Protein AF-A0A835NLR3-F1 (afdb_monomer_lite)

Foldseek 3Di:
DWDWDDDDFKIKIWDWDDDPNDIWIKIWMWGDDPPDQAAKIKIKIWTAAPDPFQDDNTKIWIWIWHQDPPPRDIDIWIDIPPPDTCDDDDWFDKDKDKDKDFPDDPFKGKIKIKIKTACIVVVVVDVFGIKIKIWMWMDGPFKTWIWIWIDTDQKIWIWIWIWGHDPLVFWTKIWIKIWIACRDPDPARIKIKIKIWTGNVPPDIDIDIDIDGDDDPPPPPD

pLDDT: mean 77.42, std 13.41, range [37.81, 96.44]

Organism: NCBI:txid245042

Sequence (222 aa):
MTIYQKGNRTHLLRHIALWDGKEIKLTGTYTGLFPKLPGGHGIQVELLHPLSIPFPRHAWVNLYVKHSARSHRDDLTVIWNQKDKVSGNAGQPAHLWLGLEDKSKVDITAWGGCATLSAGQLQRLLSMEHLHACGSVEQRPTLFNEYLDLNWDDKTFKHNFTYERKQLSYPDKFQLEVVLENIFLTPCTKQKILGKMETNYCSCLDYYTSFEVCDLPNVSLT

Radius of gyration: 20.54 Å; chains: 1; bounding box: 56×62×47 Å

Structure (mmCIF, N/CA/C/O backbone):
data_AF-A0A835NLR3-F1
#
_entry.id   AF-A0A835NLR3-F1
#
loop_
_atom_site.group_PDB
_atom_site.id
_atom_site.type_symbol
_atom_site.label_atom_id
_atom_site.label_alt_id
_atom_site.label_comp_id
_atom_site.label_asym_id
_atom_site.label_entity_id
_atom_site.label_seq_id
_atom_site.pdbx_PDB_ins_code
_atom_site.Cartn_x
_atom_site.Cartn_y
_atom_site.Cartn_z
_atom_site.occupancy
_atom_site.B_iso_or_equiv
_atom_site.auth_seq_id
_atom_site.auth_comp_id
_atom_site.auth_asym_id
_atom_site.auth_atom_id
_atom_site.pdbx_PDB_model_num
ATOM 1 N N . MET A 1 1 ? 9.696 -1.715 1.339 1.00 76.56 1 MET A N 1
ATOM 2 C CA . MET A 1 1 ? 10.064 -2.466 0.121 1.00 76.56 1 MET A CA 1
ATOM 3 C C . MET A 1 1 ? 8.810 -3.079 -0.468 1.00 76.56 1 MET A C 1
ATOM 5 O O . MET A 1 1 ? 8.198 -3.921 0.182 1.00 76.56 1 MET A O 1
ATOM 9 N N . THR A 1 2 ? 8.467 -2.686 -1.690 1.00 77.00 2 THR A N 1
ATOM 10 C CA . THR A 1 2 ? 7.329 -3.234 -2.440 1.00 77.00 2 THR A CA 1
ATOM 11 C C . THR A 1 2 ? 7.854 -4.049 -3.608 1.00 77.00 2 THR A C 1
ATOM 13 O O . THR A 1 2 ? 8.780 -3.628 -4.298 1.00 77.00 2 THR A O 1
ATOM 16 N N . ILE A 1 3 ? 7.307 -5.244 -3.800 1.00 80.25 3 ILE A N 1
ATOM 17 C CA . ILE A 1 3 ? 7.715 -6.180 -4.843 1.00 80.25 3 ILE A CA 1
ATOM 18 C C . ILE A 1 3 ? 6.464 -6.630 -5.577 1.00 80.25 3 ILE A C 1
ATOM 20 O O . ILE A 1 3 ? 5.566 -7.217 -4.975 1.00 80.25 3 ILE A O 1
ATOM 24 N N . TYR A 1 4 ? 6.450 -6.401 -6.884 1.00 81.06 4 TYR A N 1
ATOM 25 C CA . TYR A 1 4 ? 5.473 -6.980 -7.788 1.00 81.06 4 TYR A CA 1
ATOM 26 C C . TYR A 1 4 ? 6.141 -8.043 -8.657 1.00 81.06 4 TYR A C 1
ATOM 28 O O . TYR A 1 4 ? 7.210 -7.816 -9.225 1.00 81.06 4 TYR A O 1
ATOM 36 N N . GLN A 1 5 ? 5.513 -9.210 -8.765 1.00 81.69 5 GLN A N 1
ATOM 37 C CA . GLN A 1 5 ? 5.955 -10.286 -9.646 1.00 81.69 5 GLN A CA 1
ATOM 38 C C . GLN A 1 5 ? 4.766 -10.833 -10.428 1.00 81.69 5 GLN A C 1
ATOM 40 O O . GLN A 1 5 ? 3.714 -11.139 -9.866 1.00 81.69 5 GLN A O 1
ATOM 45 N N . LYS A 1 6 ? 4.956 -10.995 -11.737 1.00 80.44 6 LYS A N 1
ATOM 46 C CA . LYS A 1 6 ? 3.993 -11.623 -12.641 1.00 80.44 6 LYS A CA 1
ATOM 47 C C . LYS A 1 6 ? 4.614 -12.884 -13.225 1.00 80.44 6 LYS A C 1
ATOM 49 O O . LYS A 1 6 ? 5.691 -12.825 -13.813 1.00 80.44 6 LYS A O 1
ATOM 54 N N . GLY A 1 7 ? 3.926 -14.012 -13.094 1.00 78.81 7 GLY A N 1
ATOM 55 C CA . GLY A 1 7 ? 4.351 -15.287 -13.669 1.00 78.81 7 GLY A CA 1
ATOM 56 C C . GLY A 1 7 ? 3.154 -16.084 -14.167 1.00 78.81 7 GLY A C 1
ATOM 57 O O . GLY A 1 7 ? 2.234 -16.345 -13.402 1.00 78.81 7 GLY A O 1
ATOM 58 N N . ASN A 1 8 ? 3.158 -16.484 -15.440 1.00 79.31 8 ASN A N 1
ATOM 59 C CA . ASN A 1 8 ? 2.069 -17.213 -16.106 1.00 79.31 8 ASN A CA 1
ATOM 60 C C . ASN A 1 8 ? 0.665 -16.601 -15.857 1.00 79.31 8 ASN A C 1
ATOM 62 O O . ASN A 1 8 ? 0.268 -15.685 -16.572 1.00 79.31 8 ASN A O 1
ATOM 66 N N . ARG A 1 9 ? -0.067 -17.082 -14.837 1.00 79.56 9 ARG A N 1
ATOM 67 C CA . ARG A 1 9 ? -1.418 -16.634 -14.424 1.00 79.56 9 ARG A CA 1
ATOM 68 C C . ARG A 1 9 ? -1.489 -16.137 -12.974 1.00 79.56 9 ARG A C 1
ATOM 70 O O . ARG A 1 9 ? -2.579 -16.002 -12.419 1.00 79.56 9 ARG A O 1
ATOM 77 N N . THR A 1 10 ? -0.337 -15.929 -12.352 1.00 81.44 10 THR A N 1
ATOM 78 C CA . THR A 1 10 ? -0.205 -15.541 -10.953 1.00 81.44 10 THR A CA 1
ATOM 79 C C . THR A 1 10 ? 0.442 -14.169 -10.858 1.00 81.44 10 THR A C 1
ATOM 81 O O . THR A 1 10 ? 1.443 -13.878 -11.518 1.00 81.44 10 THR A O 1
ATOM 84 N N . HIS A 1 11 ? -0.152 -13.334 -10.018 1.00 82.62 11 HIS A N 1
ATOM 85 C CA . HIS A 1 11 ? 0.304 -11.996 -9.692 1.00 82.62 11 HIS A CA 1
ATOM 86 C C . HIS A 1 11 ? 0.571 -11.956 -8.190 1.00 82.62 11 HIS A C 1
ATOM 88 O O . HIS A 1 11 ? -0.320 -12.248 -7.394 1.00 82.62 11 HIS A O 1
ATOM 94 N N . LEU A 1 12 ? 1.801 -11.628 -7.815 1.00 82.94 12 LEU A N 1
ATOM 95 C CA . LEU A 1 12 ? 2.232 -11.491 -6.432 1.00 82.94 12 LEU A CA 1
ATOM 96 C C . LEU A 1 12 ? 2.546 -10.023 -6.162 1.00 82.94 12 LEU A C 1
ATOM 98 O O . LEU A 1 12 ? 3.353 -9.422 -6.870 1.00 82.94 12 LEU A O 1
ATOM 102 N N . LEU A 1 13 ? 1.951 -9.483 -5.106 1.00 82.06 13 LEU A N 1
ATOM 103 C CA . LEU A 1 13 ? 2.297 -8.201 -4.516 1.00 82.06 13 LEU A CA 1
ATOM 104 C C . LEU A 1 13 ? 2.769 -8.444 -3.083 1.00 82.06 13 LEU A C 1
ATOM 106 O O . LEU A 1 13 ? 2.036 -8.989 -2.261 1.00 82.06 13 LEU A O 1
ATOM 110 N N . ARG A 1 14 ? 3.993 -8.035 -2.765 1.00 83.25 14 ARG A N 1
ATOM 111 C CA . ARG A 1 14 ? 4.543 -8.110 -1.411 1.00 83.25 14 ARG A CA 1
ATOM 112 C C . ARG A 1 14 ? 5.001 -6.732 -0.977 1.00 83.25 14 ARG A C 1
ATOM 114 O O . ARG A 1 14 ? 5.888 -6.163 -1.601 1.00 83.25 14 ARG A O 1
ATOM 121 N N . HIS A 1 15 ? 4.435 -6.238 0.109 1.00 80.06 15 HIS A N 1
ATOM 122 C CA . HIS A 1 15 ? 4.803 -4.978 0.731 1.00 80.06 15 HIS A CA 1
ATOM 123 C C . HIS A 1 15 ? 5.396 -5.256 2.116 1.00 80.06 15 HIS A C 1
ATOM 125 O O . HIS A 1 15 ? 4.801 -5.965 2.926 1.00 80.06 15 HIS A O 1
ATOM 131 N N . ILE A 1 16 ? 6.591 -4.733 2.380 1.00 82.62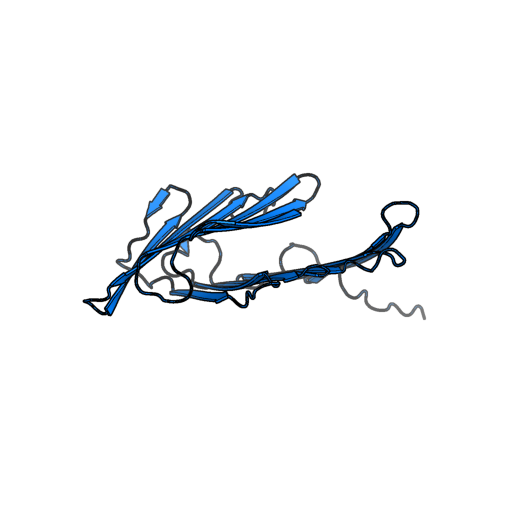 16 ILE A N 1
ATOM 132 C CA . ILE A 1 16 ? 7.271 -4.825 3.676 1.00 82.62 16 ILE A CA 1
ATOM 133 C C . ILE A 1 16 ? 7.603 -3.411 4.141 1.00 82.62 16 ILE A C 1
ATOM 135 O O . ILE A 1 16 ? 8.319 -2.687 3.444 1.00 82.62 16 ILE A O 1
ATOM 139 N N . ALA A 1 17 ? 7.134 -3.046 5.326 1.00 79.81 17 ALA A N 1
ATOM 140 C CA . ALA A 1 17 ? 7.457 -1.802 6.010 1.00 79.81 17 ALA A CA 1
ATOM 141 C C . ALA A 1 17 ? 8.111 -2.103 7.364 1.00 79.81 17 ALA A C 1
ATOM 143 O O . ALA A 1 17 ? 7.944 -3.188 7.914 1.00 79.81 17 ALA A O 1
ATOM 144 N N . LEU A 1 18 ? 8.859 -1.144 7.905 1.00 77.62 18 LEU A N 1
ATOM 145 C CA . LEU A 1 18 ? 9.407 -1.225 9.257 1.00 77.62 18 LEU A CA 1
ATOM 146 C C . LEU A 1 18 ? 8.644 -0.259 10.159 1.00 77.62 18 LEU A C 1
ATOM 148 O O . LEU A 1 18 ? 8.477 0.910 9.818 1.00 77.62 18 LEU A O 1
ATOM 152 N N . TRP A 1 19 ? 8.212 -0.750 11.315 1.00 68.38 19 TRP A N 1
ATOM 153 C CA . TRP A 1 19 ? 7.613 0.036 12.383 1.00 68.38 19 TRP A CA 1
ATOM 154 C C . TRP A 1 19 ? 8.354 -0.248 13.683 1.00 68.38 19 TRP A C 1
ATOM 156 O O . TRP A 1 19 ? 8.356 -1.387 14.150 1.00 68.38 19 TRP A O 1
ATOM 166 N N . ASP A 1 20 ? 8.987 0.776 14.260 1.00 71.62 20 ASP A N 1
ATOM 167 C CA . ASP A 1 20 ? 9.770 0.652 15.500 1.00 71.62 20 ASP A CA 1
ATOM 168 C C . ASP A 1 20 ? 10.819 -0.482 15.430 1.00 71.62 20 ASP A C 1
ATOM 170 O O . ASP A 1 20 ? 10.907 -1.363 16.283 1.00 71.62 20 ASP A O 1
ATOM 174 N N . GLY A 1 21 ? 11.544 -0.543 14.307 1.00 77.88 21 GLY A N 1
ATOM 175 C CA . GLY A 1 21 ? 12.537 -1.590 14.034 1.00 77.88 21 GLY A CA 1
ATOM 176 C C . GLY A 1 21 ? 11.966 -2.993 13.780 1.00 77.88 21 GLY A C 1
ATOM 177 O O . GLY A 1 21 ? 12.739 -3.925 13.569 1.00 77.88 21 GLY A O 1
ATOM 178 N N . LYS A 1 22 ? 10.639 -3.169 13.770 1.00 79.50 22 LYS A N 1
ATOM 179 C CA . LYS A 1 22 ? 9.966 -4.452 13.517 1.00 79.50 22 LYS A CA 1
ATOM 180 C C . LYS A 1 22 ? 9.291 -4.461 12.152 1.00 79.50 22 LYS A C 1
ATOM 182 O O . LYS A 1 22 ? 8.704 -3.470 11.729 1.00 79.50 22 LYS A O 1
ATOM 187 N N . GLU A 1 23 ? 9.330 -5.599 11.473 1.00 84.25 23 GLU A N 1
ATOM 188 C CA . GLU A 1 23 ? 8.712 -5.742 10.156 1.00 84.25 23 GLU A CA 1
ATOM 189 C C . GLU A 1 23 ? 7.184 -5.837 10.236 1.00 84.25 23 GLU A C 1
ATOM 191 O O . GLU A 1 23 ? 6.617 -6.611 11.009 1.00 84.25 23 GLU A O 1
ATOM 196 N N . ILE A 1 24 ? 6.528 -5.064 9.376 1.00 79.62 24 ILE A N 1
ATOM 197 C CA . ILE A 1 24 ? 5.145 -5.237 8.953 1.00 79.62 24 ILE A CA 1
ATOM 198 C C . ILE A 1 24 ? 5.196 -5.773 7.529 1.00 79.62 24 ILE A C 1
ATOM 200 O O . ILE A 1 24 ? 5.780 -5.145 6.646 1.00 79.62 24 ILE A O 1
ATOM 204 N N . LYS A 1 25 ? 4.582 -6.928 7.288 1.00 82.62 25 LYS A N 1
ATOM 205 C CA . LYS A 1 25 ? 4.586 -7.588 5.981 1.00 82.62 25 LYS A CA 1
ATOM 206 C C . LYS A 1 25 ? 3.160 -7.864 5.534 1.00 82.62 25 LYS A C 1
ATOM 208 O O . LYS A 1 25 ? 2.419 -8.568 6.212 1.00 82.62 25 LYS A O 1
ATOM 213 N N . LEU A 1 26 ? 2.820 -7.357 4.356 1.00 82.12 26 LEU A N 1
ATOM 214 C CA . LEU A 1 26 ? 1.591 -7.646 3.631 1.00 82.12 26 LEU A CA 1
ATOM 215 C C . LEU A 1 26 ? 1.950 -8.405 2.351 1.00 82.12 26 LEU A C 1
ATOM 217 O O . LEU A 1 26 ? 2.774 -7.949 1.559 1.00 82.12 26 LEU A O 1
ATOM 221 N N . THR A 1 27 ? 1.357 -9.575 2.140 1.00 83.31 27 THR A N 1
ATOM 222 C CA . THR A 1 27 ? 1.556 -10.373 0.922 1.00 83.31 27 THR A CA 1
ATOM 223 C C . THR A 1 27 ? 0.207 -10.711 0.312 1.00 83.31 27 THR A C 1
ATOM 225 O O . THR A 1 27 ? -0.619 -11.337 0.962 1.00 83.31 27 THR A O 1
ATOM 228 N N . GLY A 1 28 ? -0.012 -10.293 -0.930 1.00 82.12 28 GLY A N 1
ATOM 229 C CA . GLY A 1 28 ? -1.190 -10.599 -1.728 1.00 82.12 28 GLY A CA 1
ATOM 230 C C . GLY A 1 28 ? -0.809 -11.429 -2.949 1.00 82.12 28 GLY A C 1
ATOM 231 O O . GLY A 1 28 ? 0.039 -11.017 -3.737 1.00 82.12 28 GLY A O 1
ATOM 232 N N . THR A 1 29 ? -1.453 -12.576 -3.134 1.00 83.19 29 THR A N 1
ATOM 233 C CA . THR A 1 29 ? -1.279 -13.433 -4.310 1.00 83.19 29 THR A CA 1
ATOM 234 C C . THR A 1 29 ? -2.621 -13.614 -5.000 1.00 83.19 29 THR A C 1
ATOM 236 O O . THR A 1 29 ? -3.571 -14.100 -4.392 1.00 83.19 29 THR A O 1
ATOM 239 N N . TYR A 1 30 ? -2.698 -13.266 -6.279 1.00 80.75 30 TYR A N 1
ATOM 240 C CA . TYR A 1 30 ? -3.838 -13.553 -7.144 1.00 80.75 30 TYR A CA 1
ATOM 241 C C . TYR A 1 30 ? -3.453 -14.610 -8.177 1.00 80.75 30 TYR A C 1
ATOM 243 O O . TYR A 1 30 ? -2.401 -14.511 -8.801 1.00 80.75 30 TYR A O 1
ATOM 251 N N . THR A 1 31 ? -4.310 -15.608 -8.385 1.00 83.94 31 THR A N 1
ATOM 252 C CA . THR A 1 31 ? -4.153 -16.628 -9.430 1.00 83.94 31 THR A CA 1
ATOM 253 C C . THR A 1 31 ? -5.451 -16.776 -10.215 1.00 83.94 31 THR A C 1
ATOM 255 O O . THR A 1 31 ? -6.491 -17.095 -9.639 1.00 83.94 31 THR A O 1
ATOM 258 N N . GLY A 1 32 ? -5.398 -16.577 -11.534 1.00 75.75 32 GLY A N 1
ATOM 259 C CA . GLY A 1 32 ? -6.569 -16.707 -12.403 1.00 75.75 32 GLY A CA 1
ATOM 260 C C . GLY A 1 32 ? -6.391 -16.063 -13.778 1.00 75.75 32 GLY A C 1
ATOM 261 O O . GLY A 1 32 ? -5.372 -15.442 -14.073 1.00 75.75 32 GLY A O 1
ATOM 262 N N . LEU A 1 33 ? -7.400 -16.213 -14.638 1.00 69.75 33 LEU A N 1
ATOM 263 C CA . LEU A 1 33 ? -7.454 -15.538 -15.936 1.00 69.75 33 LEU A CA 1
ATOM 264 C C . LEU A 1 33 ? -8.053 -14.140 -15.743 1.00 69.75 33 LEU A C 1
ATOM 266 O O . LEU A 1 33 ? -9.237 -13.983 -15.486 1.00 69.75 33 LEU A O 1
ATOM 270 N N . PHE A 1 34 ? -7.216 -13.115 -15.817 1.00 59.72 34 PHE A N 1
ATOM 271 C CA . PHE A 1 34 ? -7.617 -11.710 -15.726 1.00 59.72 34 PHE A CA 1
ATOM 272 C C . PHE A 1 34 ? -8.095 -11.192 -17.104 1.00 59.72 34 PHE A C 1
ATOM 274 O O . PHE A 1 34 ? -7.464 -11.576 -18.092 1.00 59.72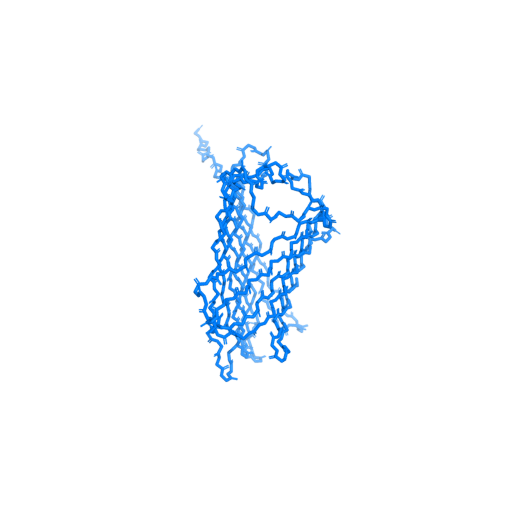 34 PHE A O 1
ATOM 281 N N . PRO A 1 35 ? -9.131 -10.333 -17.276 1.00 57.09 35 PRO A N 1
ATOM 282 C CA . PRO A 1 35 ? -10.217 -9.893 -16.384 1.00 57.09 35 PRO A CA 1
ATOM 283 C C . PRO A 1 35 ? -11.553 -10.632 -16.639 1.00 57.09 35 PRO A C 1
ATOM 285 O O . PRO A 1 35 ? -12.620 -10.171 -16.237 1.00 57.09 35 PRO A O 1
ATOM 288 N N . LYS A 1 36 ? -11.542 -11.751 -17.371 1.00 52.22 36 LYS A N 1
ATOM 289 C CA . LYS A 1 36 ? -12.766 -12.512 -17.640 1.00 52.22 36 LYS A CA 1
ATOM 290 C C . LYS A 1 36 ? -13.019 -13.455 -16.462 1.00 52.22 36 LYS A C 1
ATOM 292 O O . LYS A 1 36 ? -12.176 -14.290 -16.157 1.00 52.22 36 LYS A O 1
ATOM 297 N N . LEU A 1 37 ? -14.210 -13.365 -15.871 1.00 55.09 37 LEU A N 1
ATOM 298 C CA . LEU A 1 37 ? -14.650 -14.203 -14.752 1.00 55.09 37 LEU A CA 1
ATOM 299 C C . LEU A 1 37 ? -14.966 -15.690 -15.059 1.00 55.09 37 LEU A C 1
ATOM 301 O O . LEU A 1 37 ? -15.286 -16.383 -14.099 1.00 55.09 37 LEU A O 1
ATOM 305 N N . PRO A 1 38 ? -14.933 -16.270 -16.289 1.00 58.66 38 PRO A N 1
ATOM 306 C CA . PRO A 1 38 ? -15.172 -17.700 -16.410 1.00 58.66 38 PRO A CA 1
ATOM 307 C C . PRO A 1 38 ? -13.947 -18.477 -15.920 1.00 58.66 38 PRO A C 1
ATOM 309 O O . PRO A 1 38 ? -12.870 -18.424 -16.515 1.00 58.66 38 PRO A O 1
ATOM 312 N N . GLY A 1 39 ? -14.138 -19.246 -14.851 1.00 66.69 39 GLY A N 1
ATOM 313 C CA . GLY A 1 39 ? -13.096 -20.073 -14.255 1.00 66.69 39 GLY A CA 1
ATOM 314 C C . GLY A 1 39 ? -13.051 -19.956 -12.737 1.00 66.69 39 GLY A C 1
ATOM 315 O O . GLY A 1 39 ? -13.944 -19.399 -12.104 1.00 66.69 39 GLY A O 1
ATOM 316 N N . GLY A 1 40 ? -12.017 -20.557 -12.153 1.00 73.81 40 GLY A N 1
ATOM 317 C CA . GLY A 1 40 ? -11.696 -20.411 -10.738 1.00 73.81 40 GLY A CA 1
ATOM 318 C C . GLY A 1 40 ? -10.630 -19.339 -10.538 1.00 73.81 40 GLY A C 1
ATOM 319 O O . GLY A 1 40 ? -9.621 -19.337 -11.246 1.00 73.81 40 GLY A O 1
ATOM 320 N N . HIS A 1 41 ? -10.846 -18.475 -9.557 1.00 78.12 41 HIS A N 1
ATOM 321 C CA . HIS A 1 41 ? -9.967 -17.382 -9.166 1.00 78.12 41 HIS A CA 1
ATOM 322 C C . HIS A 1 41 ? -9.596 -17.559 -7.696 1.00 78.12 41 HIS A C 1
ATOM 324 O O . HIS A 1 41 ? -10.471 -17.757 -6.855 1.00 78.12 41 HIS A O 1
ATOM 330 N N . GLY A 1 42 ? -8.302 -17.506 -7.390 1.00 79.50 42 GLY A N 1
ATOM 331 C CA . GLY A 1 42 ? -7.788 -17.575 -6.025 1.00 79.50 42 GLY A CA 1
ATOM 332 C C . GLY A 1 42 ? -7.132 -16.261 -5.630 1.00 79.50 42 GLY A C 1
ATOM 333 O O . GLY A 1 42 ? -6.257 -15.782 -6.350 1.00 79.50 42 GLY A O 1
ATOM 334 N N . ILE A 1 43 ? -7.529 -15.700 -4.492 1.00 79.44 43 ILE A N 1
ATOM 335 C CA . ILE A 1 43 ? -6.851 -14.585 -3.831 1.00 79.44 43 ILE A CA 1
ATOM 336 C C . ILE A 1 43 ? -6.388 -15.066 -2.466 1.00 79.44 43 ILE A C 1
ATOM 338 O O . ILE A 1 43 ? -7.136 -15.693 -1.722 1.00 79.44 43 ILE A O 1
ATOM 342 N N . GLN A 1 44 ? -5.152 -14.751 -2.133 1.00 84.19 44 GLN A N 1
ATOM 343 C CA . GLN A 1 44 ? -4.541 -15.080 -0.863 1.00 84.19 44 GLN A CA 1
ATOM 344 C C . GLN A 1 44 ? -3.909 -13.823 -0.293 1.00 84.19 44 GLN A C 1
ATOM 346 O O . GLN A 1 44 ? -3.142 -13.162 -0.988 1.00 84.19 44 GLN A O 1
ATOM 351 N N . VAL A 1 45 ? -4.247 -13.489 0.947 1.00 82.62 45 VAL A N 1
ATOM 352 C CA . VAL A 1 45 ? -3.738 -12.308 1.642 1.00 82.62 45 VAL A CA 1
ATOM 353 C C . VAL A 1 45 ? -3.170 -12.733 2.985 1.00 82.62 45 VAL A C 1
ATOM 355 O O . VAL A 1 45 ? -3.852 -13.372 3.782 1.00 82.62 45 VAL A O 1
ATOM 358 N N . GLU A 1 46 ? -1.927 -12.349 3.235 1.00 84.38 46 GLU A N 1
ATOM 359 C CA . GLU A 1 46 ? -1.228 -12.531 4.499 1.00 84.38 46 GLU A CA 1
ATOM 360 C C . GLU A 1 46 ? -0.837 -11.172 5.069 1.00 84.38 46 GLU A C 1
ATOM 362 O O . GLU A 1 46 ? -0.160 -10.398 4.389 1.00 84.38 46 GLU A O 1
ATOM 367 N N . LEU A 1 47 ? -1.212 -10.909 6.319 1.00 81.56 47 LEU A N 1
ATOM 368 C CA . LEU A 1 47 ? -0.721 -9.783 7.101 1.00 81.56 47 LEU A CA 1
ATOM 369 C C . LEU A 1 47 ? 0.034 -10.295 8.326 1.00 81.56 47 LEU A C 1
ATOM 371 O O . LEU A 1 47 ? -0.480 -11.083 9.118 1.00 81.56 47 LEU A O 1
ATOM 375 N N . LEU A 1 48 ? 1.245 -9.788 8.500 1.00 82.12 48 LEU A N 1
ATOM 376 C CA . LEU A 1 48 ? 2.071 -9.968 9.683 1.00 82.12 48 LEU A CA 1
ATOM 377 C C . LEU A 1 48 ? 2.392 -8.581 10.237 1.00 82.12 48 LEU A C 1
ATOM 379 O O . LEU A 1 48 ? 2.991 -7.768 9.531 1.00 82.12 48 LEU A O 1
ATOM 383 N N . HIS A 1 49 ? 1.994 -8.298 11.478 1.00 76.56 49 HIS A N 1
ATOM 384 C CA . HIS A 1 49 ? 2.304 -7.031 12.136 1.00 76.56 49 HIS A CA 1
ATOM 385 C C . HIS A 1 49 ? 2.628 -7.198 13.632 1.00 76.56 49 HIS A C 1
ATOM 387 O O . HIS A 1 49 ? 2.063 -8.052 14.319 1.00 76.56 49 HIS A O 1
ATOM 393 N N . PRO A 1 50 ? 3.494 -6.331 14.185 1.00 76.94 50 PRO A N 1
ATOM 394 C CA . PRO A 1 50 ? 3.836 -6.313 15.602 1.00 76.94 50 PRO A CA 1
ATOM 395 C C . PRO A 1 50 ? 2.925 -5.387 16.426 1.00 76.94 50 PRO A C 1
ATOM 397 O O . PRO A 1 50 ? 3.061 -5.333 17.646 1.00 76.94 50 PRO A O 1
ATOM 400 N N . LEU A 1 51 ? 2.037 -4.630 15.770 1.00 72.69 51 LEU A N 1
ATOM 401 C CA . LEU A 1 51 ? 1.206 -3.596 16.393 1.00 72.69 51 LEU A CA 1
ATOM 402 C C . LEU A 1 51 ? 0.182 -4.180 17.379 1.00 72.69 51 LEU A C 1
ATOM 404 O O . LEU A 1 51 ? -0.445 -5.201 17.100 1.00 72.69 51 LEU A O 1
ATOM 408 N N . SER A 1 52 ? -0.037 -3.486 18.496 1.00 70.62 52 SER A N 1
ATOM 409 C CA . SER A 1 52 ? -1.090 -3.783 19.480 1.00 70.62 52 SER A CA 1
ATOM 410 C C . SER A 1 52 ? -2.429 -3.145 19.083 1.00 70.62 52 SER A C 1
ATOM 412 O O . SER A 1 52 ? -3.038 -2.423 19.866 1.00 70.62 52 SER A O 1
ATOM 414 N N . ILE A 1 53 ? -2.854 -3.367 17.840 1.00 67.88 53 ILE A N 1
ATOM 415 C CA . ILE A 1 53 ? -4.166 -2.948 17.325 1.00 67.88 53 ILE A CA 1
ATOM 416 C C . ILE A 1 53 ? -5.187 -4.078 17.533 1.00 67.88 53 ILE A C 1
ATOM 418 O O . ILE A 1 53 ? -4.772 -5.225 17.716 1.00 67.88 53 ILE A O 1
ATOM 422 N N . PRO A 1 54 ? -6.507 -3.803 17.507 1.00 65.44 54 PRO A N 1
ATOM 423 C CA . PRO A 1 54 ? -7.559 -4.819 17.634 1.00 65.44 54 PRO A CA 1
ATOM 424 C C . PRO A 1 54 ? -7.679 -5.709 16.376 1.00 65.44 54 PRO A C 1
ATOM 426 O O . PRO A 1 54 ? -8.765 -5.938 15.853 1.00 65.44 54 PRO A O 1
ATOM 429 N N . PHE A 1 55 ? -6.548 -6.216 15.885 1.00 63.28 55 PHE A N 1
ATOM 430 C CA . PHE A 1 55 ? -6.415 -7.110 14.743 1.00 63.28 55 PHE A CA 1
ATOM 431 C C . PHE A 1 55 ? -5.323 -8.166 15.026 1.00 63.28 55 PHE A C 1
ATOM 433 O O . PHE A 1 55 ? -4.337 -7.853 15.705 1.00 63.28 55 PHE A O 1
ATOM 440 N N . PRO A 1 56 ? -5.469 -9.428 14.569 1.00 70.69 56 PRO A N 1
ATOM 441 C CA . PRO A 1 56 ? -4.490 -10.480 14.842 1.00 70.69 56 PRO A CA 1
ATOM 442 C C . PRO A 1 56 ? -3.105 -10.177 14.257 1.00 70.69 56 PRO A C 1
ATOM 444 O O . PRO A 1 56 ? -2.979 -9.890 13.071 1.00 70.69 56 PRO A O 1
ATOM 447 N N . ARG A 1 57 ? -2.052 -10.372 15.067 1.00 77.19 57 ARG A N 1
ATOM 448 C CA . ARG A 1 57 ? -0.644 -10.169 14.657 1.00 77.19 57 ARG A CA 1
ATOM 449 C C . ARG A 1 57 ? -0.242 -10.959 13.412 1.00 77.19 57 ARG A C 1
ATOM 451 O O . ARG A 1 57 ? 0.608 -10.511 12.652 1.00 77.19 57 ARG A O 1
ATOM 458 N N . HIS A 1 58 ? -0.820 -12.143 13.234 1.00 83.56 58 HIS A N 1
ATOM 459 C CA . HIS A 1 58 ? -0.741 -12.918 12.003 1.00 83.56 58 HIS A CA 1
ATOM 460 C C . HIS A 1 58 ? -2.164 -13.178 11.537 1.00 83.56 58 HIS A C 1
ATOM 462 O O . HIS A 1 58 ? -2.942 -13.842 12.228 1.00 83.56 58 HIS A O 1
ATOM 468 N N . ALA A 1 59 ? -2.500 -12.615 10.386 1.00 76.94 59 ALA A N 1
ATOM 469 C CA . ALA A 1 59 ? -3.769 -12.821 9.726 1.00 76.94 59 ALA A CA 1
ATOM 470 C C . ALA A 1 59 ? -3.544 -13.373 8.324 1.00 76.94 59 ALA A C 1
ATOM 472 O O . ALA A 1 59 ? -2.621 -12.982 7.609 1.00 76.94 59 ALA A O 1
ATOM 473 N N . TRP A 1 60 ? -4.417 -14.285 7.935 1.00 80.00 60 TRP A N 1
ATOM 474 C CA . TRP A 1 60 ? -4.344 -15.022 6.697 1.00 80.00 60 TRP A CA 1
ATOM 475 C C . TRP A 1 60 ? -5.744 -15.272 6.155 1.00 80.00 60 TRP A C 1
ATOM 477 O O . TRP A 1 60 ? -6.602 -15.826 6.851 1.00 80.00 60 TRP A O 1
ATOM 487 N N . VAL A 1 61 ? -5.943 -14.928 4.884 1.00 76.50 61 VAL A N 1
ATOM 488 C CA . VAL A 1 61 ? -7.202 -15.111 4.162 1.00 76.50 61 VAL A CA 1
ATOM 489 C C . VAL A 1 61 ? -6.932 -15.802 2.841 1.00 76.50 61 VAL A C 1
ATOM 491 O O . VAL A 1 61 ? -6.140 -15.316 2.040 1.00 76.50 61 VAL A O 1
ATOM 494 N N . ASN A 1 62 ? -7.647 -16.892 2.576 1.00 76.69 62 ASN A N 1
ATOM 495 C CA . ASN A 1 62 ? -7.798 -17.428 1.228 1.00 76.69 62 ASN A CA 1
ATOM 496 C C . ASN A 1 62 ? -9.236 -17.209 0.762 1.00 76.69 62 ASN A C 1
ATOM 498 O O . ASN A 1 62 ? -10.182 -17.651 1.414 1.00 76.69 62 ASN A O 1
ATOM 502 N N . LEU A 1 63 ? -9.384 -16.572 -0.389 1.00 76.06 63 LEU A N 1
ATOM 503 C CA . LEU A 1 63 ? -10.636 -16.385 -1.102 1.00 76.06 63 LEU A CA 1
ATOM 504 C C . LEU A 1 63 ? -10.558 -17.185 -2.399 1.00 76.06 63 LEU A C 1
ATOM 506 O O . LEU A 1 63 ? -9.611 -17.037 -3.172 1.00 76.06 63 LEU A O 1
ATOM 510 N N . TYR A 1 64 ? -11.549 -18.028 -2.651 1.00 74.31 64 TYR A N 1
ATOM 511 C CA . TYR A 1 64 ? -11.683 -18.742 -3.913 1.00 74.31 64 TYR A CA 1
ATOM 512 C C . TYR A 1 64 ? -13.056 -18.466 -4.505 1.00 74.31 64 TYR A C 1
ATOM 514 O O . TYR A 1 64 ? -14.065 -18.747 -3.865 1.00 74.31 64 TYR A O 1
ATOM 522 N N . VAL A 1 65 ? -13.085 -17.911 -5.713 1.00 73.69 65 VAL A N 1
ATOM 523 C CA . VAL A 1 65 ? -14.310 -17.610 -6.459 1.00 73.69 65 VAL A CA 1
ATOM 524 C C . VAL A 1 65 ? -14.335 -18.482 -7.698 1.00 73.69 65 VAL A C 1
ATOM 526 O O . VAL A 1 65 ? -13.390 -18.464 -8.485 1.00 73.69 65 VAL A O 1
ATOM 529 N N . LYS A 1 66 ? -15.413 -19.234 -7.901 1.00 70.56 66 LYS A N 1
ATOM 530 C CA . LYS A 1 66 ? -15.613 -20.034 -9.108 1.00 70.56 66 LYS A CA 1
ATOM 531 C C . LYS A 1 66 ? -16.925 -19.657 -9.774 1.00 70.56 66 LYS A C 1
ATOM 533 O O . LYS A 1 66 ? -17.991 -19.903 -9.219 1.00 70.56 66 LYS A O 1
ATOM 538 N N . HIS A 1 67 ? -16.832 -19.131 -10.990 1.00 66.25 67 HIS A N 1
ATOM 539 C CA . HIS A 1 67 ? -17.999 -18.837 -11.812 1.00 66.25 67 HIS A CA 1
ATOM 540 C C . HIS A 1 67 ? -18.419 -20.076 -12.609 1.00 66.25 67 HIS A C 1
ATOM 542 O O . HIS A 1 67 ? -17.636 -20.622 -13.399 1.00 66.25 67 HIS A O 1
ATOM 548 N N . SER A 1 68 ? -19.661 -20.531 -12.432 1.00 61.03 68 SER A N 1
ATOM 549 C CA . SER A 1 68 ? -20.223 -21.616 -13.238 1.00 61.03 68 SER A CA 1
ATOM 550 C C . SER A 1 68 ? -20.803 -21.088 -14.549 1.00 61.03 68 SER A C 1
ATOM 552 O O . SER A 1 68 ? -21.889 -20.509 -14.577 1.00 61.03 68 SER A O 1
ATOM 554 N N . ALA A 1 69 ? -20.143 -21.407 -15.665 1.00 60.19 69 ALA A N 1
ATOM 555 C CA . ALA A 1 69 ? -20.619 -21.076 -17.012 1.00 60.19 69 ALA A CA 1
ATOM 556 C C . ALA A 1 69 ? -21.949 -21.762 -17.404 1.00 60.19 69 ALA A C 1
ATOM 558 O O . ALA A 1 69 ? -22.508 -21.442 -18.448 1.00 60.19 69 ALA A O 1
ATOM 559 N N . ARG A 1 70 ? -22.440 -22.731 -16.612 1.00 63.66 70 ARG A N 1
ATOM 560 C CA . ARG A 1 70 ? -23.649 -23.524 -16.917 1.00 63.66 70 ARG A CA 1
ATOM 561 C C . ARG A 1 70 ? -24.856 -23.193 -16.044 1.00 63.66 70 ARG A C 1
ATOM 563 O O . ARG A 1 70 ? -25.975 -23.457 -16.460 1.00 63.66 70 ARG A O 1
ATOM 570 N N . SER A 1 71 ? -24.641 -22.684 -14.833 1.00 62.25 71 SER A N 1
ATOM 571 C CA . SER A 1 71 ? -25.710 -22.491 -13.842 1.00 62.25 71 SER A CA 1
ATOM 572 C C . SER A 1 71 ? -25.846 -21.049 -13.359 1.00 62.25 71 SER A C 1
ATOM 574 O O . SER A 1 71 ? -26.635 -20.816 -12.450 1.00 62.25 71 SER A O 1
ATOM 576 N N . HIS A 1 72 ? -25.063 -20.111 -13.915 1.00 57.22 72 HIS A N 1
ATOM 577 C CA . HIS A 1 72 ? -25.011 -18.700 -13.498 1.00 57.22 72 HIS A CA 1
ATOM 578 C C . HIS A 1 72 ? -24.873 -18.520 -11.975 1.00 57.22 72 HIS A C 1
ATOM 580 O O . HIS A 1 72 ? -25.403 -17.576 -11.397 1.00 57.22 72 HIS A O 1
ATOM 586 N N . ARG A 1 73 ? -24.203 -19.471 -11.315 1.00 58.84 73 ARG A N 1
ATOM 587 C CA . ARG A 1 73 ? -24.031 -19.504 -9.863 1.00 58.84 73 ARG A CA 1
ATOM 588 C C . ARG A 1 73 ? -22.548 -19.393 -9.553 1.00 58.84 73 ARG A C 1
ATOM 590 O O . ARG A 1 73 ? -21.751 -20.118 -10.155 1.00 58.84 73 ARG A O 1
ATOM 597 N N . ASP A 1 74 ? -22.226 -18.502 -8.627 1.00 61.94 74 ASP A N 1
ATOM 598 C CA . ASP A 1 74 ? -20.864 -18.243 -8.184 1.00 61.94 74 ASP A CA 1
ATOM 599 C C . ASP A 1 74 ? -20.637 -18.907 -6.831 1.00 61.94 74 ASP A C 1
ATOM 601 O O . ASP A 1 74 ? -21.365 -18.646 -5.872 1.00 61.94 74 ASP A O 1
ATOM 605 N N . ASP A 1 75 ? -19.626 -19.772 -6.760 1.00 64.31 75 ASP A N 1
ATOM 606 C CA . ASP A 1 75 ? -19.192 -20.380 -5.506 1.00 64.31 75 ASP A CA 1
ATOM 607 C C . ASP A 1 75 ? -18.051 -19.537 -4.921 1.00 64.31 75 ASP A C 1
ATOM 609 O O . ASP A 1 75 ? -16.951 -19.501 -5.480 1.00 64.31 75 ASP A O 1
ATOM 613 N N . LEU A 1 76 ? -18.306 -18.870 -3.790 1.00 68.00 76 LEU A N 1
ATOM 614 C CA . LEU A 1 76 ? -17.301 -18.155 -2.997 1.00 68.00 76 LEU A CA 1
ATOM 615 C C . LEU A 1 76 ? -16.923 -18.988 -1.766 1.00 68.00 76 LEU A C 1
ATOM 617 O O . LEU A 1 76 ? -17.771 -19.327 -0.944 1.00 68.00 76 LEU A O 1
ATOM 621 N N . THR A 1 77 ? -15.635 -19.284 -1.615 1.00 67.62 77 THR A N 1
ATOM 622 C CA . THR A 1 77 ? -15.069 -19.927 -0.423 1.00 67.62 77 THR A CA 1
ATOM 623 C C . THR A 1 77 ? -14.120 -18.963 0.275 1.00 67.62 77 THR A C 1
ATOM 625 O O . THR A 1 77 ? -13.145 -18.519 -0.330 1.00 67.62 77 THR A O 1
ATOM 628 N N . VAL A 1 78 ? -14.381 -18.678 1.553 1.00 69.75 78 VAL A N 1
ATOM 629 C CA . VAL A 1 78 ? -13.519 -17.864 2.424 1.00 69.75 78 VAL A CA 1
ATOM 630 C C . VAL A 1 78 ? -12.924 -18.758 3.510 1.00 69.75 78 VAL A C 1
ATOM 632 O O . VAL A 1 78 ? -13.656 -19.439 4.231 1.00 69.75 78 VAL A O 1
ATOM 635 N N . ILE A 1 79 ? -11.595 -18.773 3.619 1.00 70.81 79 ILE A N 1
ATOM 636 C CA . ILE A 1 79 ? -10.855 -19.512 4.651 1.00 70.81 79 ILE A CA 1
ATOM 637 C C . ILE A 1 79 ? -9.993 -18.516 5.423 1.00 70.81 79 ILE A C 1
ATOM 639 O O . ILE A 1 79 ? -9.121 -17.876 4.833 1.00 70.81 79 ILE A O 1
ATOM 643 N N . TRP A 1 80 ? -10.212 -18.423 6.733 1.00 70.62 80 TRP A N 1
ATOM 644 C CA . TRP A 1 80 ? -9.513 -17.496 7.627 1.00 70.62 80 TRP A CA 1
ATOM 645 C C . TRP A 1 80 ? -8.659 -18.246 8.663 1.00 70.62 80 TRP A C 1
ATOM 647 O O . TRP A 1 80 ? -9.118 -19.227 9.254 1.00 70.62 80 TRP A O 1
ATOM 657 N N . ASN A 1 81 ? -7.414 -17.794 8.875 1.00 66.25 81 ASN A N 1
ATOM 658 C CA . ASN A 1 81 ? -6.499 -18.216 9.954 1.00 66.25 81 ASN A CA 1
ATOM 659 C C . ASN A 1 81 ? -6.478 -19.727 10.275 1.00 66.25 81 ASN A C 1
ATOM 661 O O . ASN A 1 81 ? -6.488 -20.121 11.439 1.00 66.25 81 ASN A O 1
ATOM 665 N N . GLN A 1 82 ? -6.461 -20.578 9.240 1.00 60.25 82 GLN A N 1
ATOM 666 C CA . GLN A 1 82 ? -6.445 -22.053 9.316 1.00 60.25 82 GLN A CA 1
ATOM 667 C C . GLN A 1 82 ? -7.552 -22.719 10.161 1.00 60.25 82 GLN A C 1
ATOM 669 O O . GLN A 1 82 ? -7.531 -23.942 10.299 1.00 60.25 82 GLN A O 1
ATOM 674 N N . LYS A 1 83 ? -8.522 -21.974 10.704 1.00 53.09 83 LYS A N 1
ATOM 675 C CA . LYS A 1 83 ? -9.476 -22.523 11.678 1.00 53.09 83 LYS A CA 1
ATOM 676 C C . LYS A 1 83 ? -10.927 -22.512 11.231 1.00 53.09 83 LYS A C 1
ATOM 678 O O . LYS A 1 83 ? -11.633 -23.441 11.597 1.00 53.09 83 LYS A O 1
ATOM 683 N N . ASP A 1 84 ? -11.344 -21.604 10.353 1.00 56.03 84 ASP A N 1
ATOM 684 C CA . ASP A 1 84 ? -12.765 -21.492 10.023 1.00 56.03 84 ASP A CA 1
ATOM 685 C C . ASP A 1 84 ? -12.996 -21.475 8.510 1.00 56.03 84 ASP A C 1
ATOM 687 O O . ASP A 1 84 ? -12.610 -20.547 7.793 1.00 56.03 84 ASP A O 1
ATOM 691 N N . LYS A 1 85 ? -13.643 -22.538 8.014 1.00 52.81 85 LYS A N 1
ATOM 692 C CA . LYS A 1 85 ? -14.353 -22.498 6.733 1.00 52.81 85 LYS A CA 1
ATOM 693 C C . LYS A 1 85 ? -15.701 -21.852 6.999 1.00 52.81 85 LYS A C 1
ATOM 695 O O . LYS A 1 85 ? -16.577 -22.479 7.590 1.00 52.81 85 LYS A O 1
ATOM 700 N N . VAL A 1 86 ? -15.890 -20.627 6.530 1.00 54.59 86 VAL A N 1
ATOM 701 C CA . VAL A 1 86 ? -17.212 -20.003 6.556 1.00 54.59 86 VAL A CA 1
ATOM 702 C C . VAL A 1 86 ? -17.912 -20.387 5.256 1.00 54.59 86 VAL A C 1
ATOM 704 O O . VAL A 1 86 ? -17.756 -19.729 4.231 1.00 54.59 86 VAL A O 1
ATOM 707 N N . SER A 1 87 ? -18.638 -21.511 5.279 1.00 53.16 87 SER A N 1
ATOM 708 C CA . SER A 1 87 ? -19.630 -21.831 4.248 1.00 53.16 87 SER A CA 1
ATOM 709 C C . SER A 1 87 ? -20.984 -21.330 4.732 1.00 53.16 87 SER A C 1
ATOM 711 O O . SER A 1 87 ? -21.433 -21.741 5.802 1.00 53.16 87 SER A O 1
ATOM 713 N N . GLY A 1 88 ? -21.611 -20.425 3.982 1.00 51.00 88 GLY A N 1
ATOM 714 C CA . GLY A 1 88 ? -22.837 -19.761 4.412 1.00 51.00 88 GLY A CA 1
ATOM 715 C C . GLY A 1 88 ? -23.940 -20.743 4.805 1.00 51.00 88 GLY A C 1
ATOM 716 O O . GLY A 1 88 ? -24.365 -21.534 3.971 1.00 51.00 88 GLY A O 1
ATOM 717 N N . ASN A 1 89 ? -24.388 -20.664 6.065 1.00 45.31 89 ASN A N 1
ATOM 718 C CA . ASN A 1 89 ? -25.760 -20.921 6.505 1.00 45.31 89 ASN A CA 1
ATOM 719 C C . ASN A 1 89 ? -25.997 -20.363 7.928 1.00 45.31 89 ASN A C 1
ATOM 721 O O . ASN A 1 89 ? -25.159 -20.530 8.808 1.00 45.31 89 ASN A O 1
ATOM 725 N N . ALA A 1 90 ? -27.182 -19.760 8.117 1.00 43.78 90 ALA A N 1
ATOM 726 C CA . ALA A 1 90 ? -27.839 -19.323 9.366 1.00 43.78 90 ALA A CA 1
ATOM 727 C C . ALA A 1 90 ? -27.611 -17.899 9.933 1.00 43.78 90 ALA A C 1
ATOM 729 O O . ALA A 1 90 ? -28.136 -17.597 11.003 1.00 43.78 90 ALA A O 1
ATOM 730 N N . GLY A 1 91 ? -26.988 -16.966 9.208 1.00 53.38 91 GLY A N 1
ATOM 731 C CA . GLY A 1 91 ? -27.112 -15.544 9.557 1.00 53.38 91 GLY A CA 1
ATOM 732 C C . GLY A 1 91 ? -26.794 -14.589 8.406 1.00 53.38 91 GLY A C 1
ATOM 733 O O . GLY A 1 91 ? -26.531 -15.038 7.292 1.00 53.38 91 GLY A O 1
ATOM 734 N N . GLN A 1 92 ? -26.863 -13.275 8.661 1.00 57.38 92 GLN A N 1
ATOM 735 C CA . GLN A 1 92 ? -26.693 -12.235 7.641 1.00 57.38 92 GLN A CA 1
ATOM 736 C C . GLN A 1 92 ? -25.355 -12.426 6.896 1.00 57.38 92 GLN A C 1
ATOM 738 O O . GLN A 1 92 ? -24.302 -12.419 7.547 1.00 57.38 92 GLN A O 1
ATOM 743 N N . PRO A 1 93 ? -25.378 -12.677 5.572 1.00 60.94 93 PRO A N 1
ATOM 744 C CA . PRO A 1 93 ? -24.175 -13.007 4.820 1.00 60.94 93 PRO A CA 1
ATOM 745 C C . PRO A 1 93 ? -23.189 -11.838 4.830 1.00 60.94 93 PRO A C 1
ATOM 747 O O . PRO A 1 93 ? -23.589 -10.681 4.717 1.00 60.94 93 PRO A O 1
ATOM 750 N N . ALA A 1 94 ? -21.897 -12.147 4.958 1.00 64.81 94 ALA A N 1
ATOM 751 C CA . ALA A 1 94 ? -20.845 -11.167 4.714 1.00 64.81 94 ALA A CA 1
ATOM 752 C C . ALA A 1 94 ? -20.893 -10.768 3.233 1.00 64.81 94 ALA A C 1
ATOM 754 O O . ALA A 1 94 ? -20.877 -11.636 2.355 1.00 64.81 94 ALA A O 1
ATOM 755 N N . HIS A 1 95 ? -20.989 -9.471 2.952 1.00 66.50 95 HIS A N 1
ATOM 756 C CA . HIS A 1 95 ? -20.956 -8.963 1.589 1.00 66.50 95 HIS A CA 1
ATOM 757 C C . HIS A 1 95 ? -19.503 -8.680 1.221 1.00 66.50 95 HIS A C 1
ATOM 759 O O . HIS A 1 95 ? -18.864 -7.820 1.827 1.00 66.50 95 HIS A O 1
ATOM 765 N N . LEU A 1 96 ? -18.993 -9.416 0.234 1.00 69.12 96 LEU A N 1
ATOM 766 C CA . LEU A 1 96 ? -17.660 -9.233 -0.322 1.00 69.12 96 LEU A CA 1
ATOM 767 C C . LEU A 1 96 ? -17.793 -8.743 -1.760 1.00 69.12 96 LEU A C 1
ATOM 769 O O . LEU A 1 96 ? -18.319 -9.461 -2.610 1.00 69.12 96 LEU A O 1
ATOM 773 N N . TRP A 1 97 ? -17.277 -7.552 -2.039 1.00 70.00 97 TRP A N 1
ATOM 774 C CA . TRP A 1 97 ? -17.097 -7.079 -3.406 1.00 70.00 97 TRP A CA 1
ATOM 775 C C . TRP A 1 97 ? -15.612 -6.914 -3.696 1.00 70.00 97 TRP A C 1
ATOM 777 O O . TRP A 1 97 ? -14.852 -6.415 -2.867 1.00 70.00 97 TRP A O 1
ATOM 787 N N . LEU A 1 98 ? -15.205 -7.372 -4.876 1.00 69.06 98 LEU A N 1
ATOM 788 C CA . LEU A 1 98 ? -13.829 -7.345 -5.347 1.00 69.06 98 LEU A CA 1
ATOM 789 C C . LEU A 1 98 ? -13.826 -6.770 -6.759 1.00 69.06 98 LEU A C 1
ATOM 791 O O . LEU A 1 98 ? -14.363 -7.377 -7.685 1.00 69.06 98 LEU A O 1
ATOM 795 N N . GLY A 1 99 ? -13.216 -5.603 -6.915 1.00 69.19 99 GLY A N 1
ATOM 796 C CA . GLY A 1 99 ? -12.928 -4.994 -8.205 1.00 69.19 99 GLY A CA 1
ATOM 797 C C . GLY A 1 99 ? -11.435 -5.070 -8.463 1.00 69.19 99 GLY A C 1
ATOM 798 O O . GLY A 1 99 ? -10.652 -4.659 -7.616 1.00 69.19 99 GLY A O 1
ATOM 799 N N . LEU A 1 100 ? -11.027 -5.591 -9.615 1.00 73.81 100 LEU A N 1
ATOM 800 C CA . LEU A 1 100 ? -9.629 -5.599 -10.030 1.00 73.81 100 LEU A CA 1
ATOM 801 C C . LEU A 1 100 ? -9.531 -5.012 -11.433 1.00 73.81 100 LEU A C 1
ATOM 803 O O . LEU A 1 100 ? -10.363 -5.304 -12.292 1.00 73.81 100 LEU A O 1
ATOM 807 N N . GLU A 1 101 ? -8.496 -4.221 -11.679 1.00 77.19 101 GLU A N 1
ATOM 808 C CA . GLU A 1 101 ? -8.298 -3.516 -12.940 1.00 77.19 101 GLU A CA 1
ATOM 809 C C . GLU A 1 101 ? -6.843 -3.650 -13.411 1.00 77.19 101 GLU A C 1
ATOM 811 O O . GLU A 1 101 ? -5.915 -3.289 -12.694 1.00 77.19 101 GLU A O 1
ATOM 816 N N . ASP A 1 102 ? -6.637 -4.159 -14.629 1.00 76.94 102 ASP A N 1
ATOM 817 C CA . ASP A 1 102 ? -5.321 -4.226 -15.275 1.00 76.94 102 ASP A CA 1
ATOM 818 C C . ASP A 1 102 ? -5.255 -3.174 -16.376 1.00 76.94 102 ASP A C 1
ATOM 820 O O . ASP A 1 102 ? -6.006 -3.220 -17.353 1.00 76.94 102 ASP A O 1
ATOM 824 N N . LYS A 1 103 ? -4.347 -2.219 -16.192 1.00 82.56 103 LYS A N 1
ATOM 825 C CA . LYS A 1 103 ? -4.031 -1.147 -17.142 1.00 82.56 103 LYS A CA 1
ATOM 826 C C . LYS A 1 103 ? -2.663 -1.361 -17.789 1.00 82.56 103 LYS A C 1
ATOM 828 O O . LYS A 1 103 ? -2.144 -0.439 -18.424 1.00 82.56 103 LYS A O 1
ATOM 833 N N . SER A 1 104 ? -2.067 -2.542 -17.620 1.00 78.06 104 SER A N 1
ATOM 834 C CA . SER A 1 104 ? -0.735 -2.848 -18.132 1.00 78.06 104 SER A CA 1
ATOM 835 C C . SER A 1 104 ? -0.691 -2.789 -19.660 1.00 78.06 104 SER A C 1
ATOM 837 O O . SER A 1 104 ? -1.627 -3.177 -20.361 1.00 78.06 104 SER A O 1
ATOM 839 N N . LYS A 1 105 ? 0.431 -2.297 -20.180 1.00 85.44 105 LYS A N 1
ATOM 840 C CA . LYS A 1 105 ? 0.760 -2.171 -21.607 1.00 85.44 105 LYS A CA 1
ATOM 841 C C . LYS A 1 105 ? 2.194 -2.664 -21.827 1.00 85.44 105 LYS A C 1
ATOM 843 O O . LYS A 1 105 ? 2.861 -3.046 -20.874 1.00 85.44 105 LYS A O 1
ATOM 848 N N . VAL A 1 106 ? 2.670 -2.647 -23.074 1.00 80.19 106 VAL A N 1
ATOM 849 C CA . VAL A 1 106 ? 3.992 -3.186 -23.463 1.00 80.19 106 VAL A CA 1
ATOM 850 C C . VAL A 1 106 ? 5.146 -2.646 -22.595 1.00 80.19 106 VAL A C 1
ATOM 852 O O . VAL A 1 106 ? 6.033 -3.417 -22.257 1.00 80.19 106 VAL A O 1
ATOM 855 N N . ASP A 1 107 ? 5.065 -1.397 -22.119 1.00 84.56 107 ASP A N 1
ATOM 856 C CA . ASP A 1 107 ? 6.107 -0.755 -21.292 1.00 84.56 107 ASP A CA 1
ATOM 857 C C . ASP A 1 107 ? 5.606 -0.256 -19.927 1.00 84.56 107 ASP A C 1
ATOM 859 O O . ASP A 1 107 ? 6.253 0.556 -19.260 1.00 84.56 107 ASP A O 1
ATOM 863 N N . ILE A 1 108 ? 4.407 -0.679 -19.526 1.00 85.88 108 ILE A N 1
ATOM 864 C CA . ILE A 1 108 ? 3.755 -0.203 -18.306 1.00 85.88 108 ILE A CA 1
ATOM 865 C C . ILE A 1 108 ? 3.188 -1.410 -17.578 1.00 85.88 108 ILE A C 1
ATOM 867 O O . ILE A 1 108 ? 2.339 -2.114 -18.118 1.00 85.88 108 ILE A O 1
ATOM 871 N N . THR A 1 109 ? 3.600 -1.617 -16.334 1.00 85.69 109 THR A N 1
ATOM 872 C CA . THR A 1 109 ? 2.894 -2.524 -15.424 1.00 85.69 109 THR A CA 1
ATOM 873 C C . THR A 1 109 ? 1.997 -1.671 -14.550 1.00 85.69 109 THR A C 1
ATOM 875 O O . THR A 1 10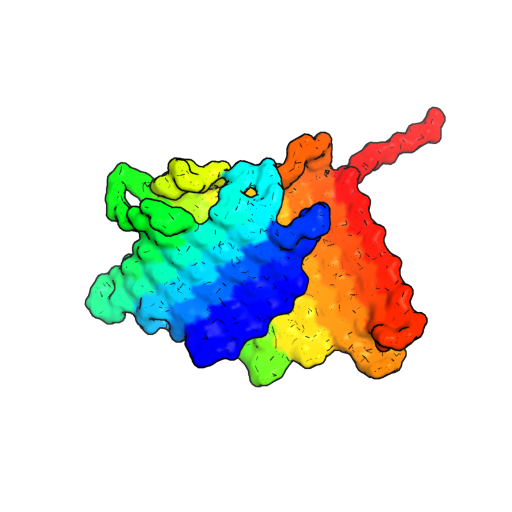9 ? 2.502 -0.936 -13.713 1.00 85.69 109 THR A O 1
ATOM 878 N N . ALA A 1 110 ? 0.685 -1.720 -14.756 1.00 86.62 110 ALA A N 1
ATOM 879 C CA . ALA A 1 110 ? -0.256 -0.912 -13.989 1.00 86.62 110 ALA A CA 1
ATOM 880 C C . ALA A 1 110 ? -1.447 -1.759 -13.566 1.00 86.62 110 ALA A C 1
ATOM 882 O O . ALA A 1 110 ? -2.135 -2.337 -14.408 1.00 86.62 110 ALA A O 1
ATOM 883 N N . TRP A 1 111 ? -1.691 -1.824 -12.264 1.00 82.19 111 TRP A N 1
ATOM 884 C CA . TRP A 1 111 ? -2.759 -2.629 -11.698 1.00 82.19 111 TRP A CA 1
ATOM 885 C C . TRP A 1 111 ? -3.413 -1.903 -10.535 1.00 82.19 111 TRP A C 1
ATOM 887 O O . TRP A 1 111 ? -2.737 -1.243 -9.749 1.00 82.19 111 TRP A O 1
ATOM 897 N N . GLY A 1 112 ? -4.726 -2.031 -10.429 1.00 83.81 112 GLY A N 1
ATOM 898 C CA . GLY A 1 112 ? -5.517 -1.497 -9.336 1.00 83.81 112 GLY A CA 1
ATOM 899 C C . GLY A 1 112 ? -6.472 -2.551 -8.810 1.00 83.81 112 GLY A C 1
ATOM 900 O O . GLY A 1 112 ? -6.860 -3.478 -9.522 1.00 83.81 112 GLY A O 1
ATOM 901 N N . GLY A 1 113 ? -6.869 -2.405 -7.559 1.00 79.94 113 GLY A N 1
ATOM 902 C CA . GLY A 1 113 ? -7.869 -3.266 -6.967 1.00 79.94 113 GLY A CA 1
ATOM 903 C C . GLY A 1 113 ? -8.542 -2.600 -5.788 1.00 79.94 113 GLY A C 1
ATOM 904 O O . GLY A 1 113 ? -7.922 -1.829 -5.063 1.00 79.94 113 GLY A O 1
ATOM 905 N N . CYS A 1 114 ? -9.811 -2.925 -5.602 1.00 82.19 114 CYS A N 1
ATOM 906 C CA . CYS A 1 114 ? -10.593 -2.537 -4.451 1.00 82.19 114 CYS A CA 1
ATOM 907 C C . CYS A 1 114 ? -11.320 -3.759 -3.897 1.00 82.19 114 CYS A C 1
ATOM 909 O O . CYS A 1 114 ? -11.834 -4.593 -4.642 1.00 82.19 114 CYS A O 1
ATOM 911 N N . ALA A 1 115 ? -11.385 -3.841 -2.580 1.00 76.38 115 ALA A N 1
ATOM 912 C CA . ALA A 1 115 ? -12.146 -4.821 -1.841 1.00 76.38 115 ALA A CA 1
ATOM 913 C C . ALA A 1 115 ? -13.058 -4.089 -0.856 1.00 76.38 115 ALA A C 1
ATOM 915 O O . ALA A 1 115 ? -12.633 -3.145 -0.187 1.00 76.38 115 ALA A O 1
ATOM 916 N N . THR A 1 116 ? -14.308 -4.523 -0.754 1.00 79.19 116 THR A N 1
ATOM 917 C CA . THR A 1 116 ? -15.164 -4.196 0.389 1.00 79.19 116 THR A CA 1
ATOM 918 C C . THR A 1 116 ? -15.595 -5.477 1.065 1.00 79.19 116 THR A C 1
ATOM 920 O O . THR A 1 116 ? -15.941 -6.454 0.401 1.00 79.19 116 THR A O 1
ATOM 923 N N . LEU A 1 117 ? -15.570 -5.468 2.391 1.00 74.81 117 LEU A N 1
ATOM 924 C CA . LEU A 1 117 ? -16.036 -6.562 3.218 1.00 74.81 117 LEU A CA 1
ATOM 925 C C . LEU A 1 117 ? -16.929 -5.991 4.314 1.00 74.81 117 LEU A C 1
ATOM 927 O O . LEU A 1 117 ? -16.479 -5.175 5.116 1.00 74.81 117 LEU A O 1
ATOM 931 N N . SER A 1 118 ? -18.182 -6.435 4.360 1.00 74.62 118 SER A N 1
ATOM 932 C CA . SER A 1 118 ? -19.010 -6.268 5.553 1.00 74.62 118 SER A CA 1
ATOM 933 C C . SER A 1 118 ? -18.853 -7.478 6.463 1.00 74.62 118 SER A C 1
ATOM 935 O O . SER A 1 118 ? -18.751 -8.617 5.995 1.00 74.62 118 SER A O 1
ATOM 937 N N . ALA A 1 119 ? -18.832 -7.229 7.770 1.00 70.25 119 ALA A N 1
ATOM 938 C CA . ALA A 1 119 ? -18.586 -8.266 8.754 1.00 70.25 119 ALA A CA 1
ATOM 939 C C . ALA A 1 119 ? -19.640 -9.376 8.673 1.00 70.25 119 ALA A C 1
ATOM 941 O O . ALA A 1 119 ? -19.272 -10.530 8.498 1.00 70.25 119 ALA A O 1
ATOM 942 N N . GLY A 1 120 ? -20.943 -9.070 8.718 1.00 73.44 120 GLY A N 1
ATOM 943 C CA . GLY A 1 120 ? -22.002 -10.091 8.646 1.00 73.44 120 GLY A CA 1
ATOM 944 C C . GLY A 1 120 ? -21.713 -11.284 9.576 1.00 73.44 120 GLY A C 1
ATOM 945 O O . GLY A 1 120 ? -21.460 -11.111 10.766 1.00 73.44 120 GLY A O 1
ATOM 946 N N . GLN A 1 121 ? -21.655 -12.505 9.030 1.00 62.56 121 GLN A N 1
ATOM 947 C CA . GLN A 1 121 ? -21.243 -13.711 9.780 1.00 62.56 121 GLN A CA 1
ATOM 948 C C . GLN A 1 121 ? -19.797 -13.689 10.310 1.00 62.56 121 GLN A C 1
ATOM 950 O O . GLN A 1 121 ? -19.482 -14.397 11.265 1.00 62.56 121 GLN A O 1
ATOM 955 N N . LEU A 1 122 ? -18.916 -12.891 9.711 1.00 63.53 122 LEU A N 1
ATOM 956 C CA . LEU A 1 122 ? -17.518 -12.719 10.106 1.00 63.53 122 LEU A CA 1
ATOM 957 C C . LEU A 1 122 ? -17.339 -11.725 11.260 1.00 63.53 122 LEU A C 1
ATOM 959 O O . LEU A 1 122 ? -16.226 -11.617 11.756 1.00 63.53 122 LEU A O 1
ATOM 963 N N . GLN A 1 123 ? -18.390 -11.058 11.756 1.00 66.31 123 GLN A N 1
ATOM 964 C CA . GLN A 1 123 ? -18.289 -10.124 12.896 1.00 66.31 123 GLN A CA 1
ATOM 965 C C . GLN A 1 123 ? -17.800 -10.795 14.190 1.00 66.31 123 GLN A C 1
ATOM 967 O O . GLN A 1 123 ? -17.192 -10.163 15.042 1.00 66.31 123 GLN A O 1
ATOM 972 N N . ARG A 1 124 ? -18.020 -12.107 14.345 1.00 62.44 124 ARG A N 1
ATOM 973 C CA . ARG A 1 124 ? -17.450 -12.874 15.469 1.00 62.44 124 ARG A CA 1
ATOM 974 C C . ARG A 1 124 ? -15.945 -13.126 15.328 1.00 62.44 124 ARG A C 1
ATOM 976 O O . ARG A 1 124 ? -15.295 -13.455 16.313 1.00 62.44 124 ARG A O 1
ATOM 983 N N . LEU A 1 125 ? -15.419 -13.030 14.108 1.00 58.59 125 LEU A N 1
ATOM 984 C CA . LEU A 1 125 ? -14.022 -13.303 13.761 1.00 58.59 125 LEU A CA 1
ATOM 985 C C . LEU A 1 125 ? -13.215 -12.015 13.560 1.00 58.59 125 LEU A C 1
ATOM 987 O O . LEU A 1 125 ? -12.005 -12.001 13.776 1.00 58.59 125 LEU A O 1
ATOM 991 N N . LEU A 1 126 ? -13.889 -10.950 13.134 1.00 63.75 126 LEU A N 1
ATOM 992 C CA . LEU A 1 126 ? -13.336 -9.644 12.830 1.00 63.75 126 LEU A CA 1
ATOM 993 C C . LEU A 1 126 ? -13.883 -8.638 13.844 1.00 63.75 126 LEU A C 1
ATOM 995 O O . LEU A 1 126 ? -15.089 -8.437 13.922 1.00 63.75 126 LEU A O 1
ATOM 999 N N . SER A 1 127 ? -13.001 -7.955 14.572 1.00 68.56 127 SER A N 1
ATOM 1000 C CA . SER A 1 127 ? -13.371 -6.846 15.468 1.00 68.56 127 SER A CA 1
ATOM 1001 C C . SER A 1 127 ? -13.693 -5.544 14.712 1.00 68.56 127 SER A C 1
ATOM 1003 O O . SER A 1 127 ? -13.488 -4.465 15.256 1.00 68.56 127 SER A O 1
ATOM 1005 N N . MET A 1 128 ? -14.121 -5.650 13.453 1.00 73.25 128 MET A N 1
ATOM 1006 C CA . MET A 1 128 ? -14.451 -4.542 12.552 1.00 73.25 128 MET A CA 1
ATOM 1007 C C . MET A 1 128 ? -15.788 -4.836 11.873 1.00 73.25 128 MET A C 1
ATOM 1009 O O . MET A 1 128 ? -16.081 -5.998 11.578 1.00 73.25 128 MET A O 1
ATOM 1013 N N . GLU A 1 129 ? -16.589 -3.808 11.618 1.00 77.00 129 GLU A N 1
ATOM 1014 C CA . GLU A 1 129 ? -17.907 -3.925 10.986 1.00 77.00 129 GLU A CA 1
ATOM 1015 C C . GLU A 1 129 ? -17.831 -3.782 9.464 1.00 77.00 129 GLU A C 1
ATOM 1017 O O . GLU A 1 129 ? -18.467 -4.548 8.730 1.00 77.00 129 GLU A O 1
ATOM 1022 N N . HIS A 1 130 ? -17.037 -2.821 8.988 1.00 80.69 130 HIS A N 1
ATOM 1023 C CA . HIS A 1 130 ? -16.909 -2.511 7.566 1.00 80.69 130 HIS A CA 1
ATOM 1024 C C . HIS A 1 130 ? -15.448 -2.281 7.212 1.00 80.69 130 HIS A C 1
ATOM 1026 O O . HIS A 1 130 ? -14.794 -1.435 7.810 1.00 80.69 130 HIS A O 1
ATOM 1032 N N . LEU A 1 131 ? -14.957 -2.998 6.205 1.00 82.31 131 LEU A N 1
ATOM 1033 C CA . LEU A 1 131 ? -13.621 -2.832 5.648 1.00 82.31 131 LEU A CA 1
ATOM 1034 C C . LEU A 1 131 ? -13.734 -2.419 4.182 1.00 82.31 131 LEU A C 1
ATOM 1036 O O . LEU A 1 131 ? -14.408 -3.082 3.392 1.00 82.31 131 LEU A O 1
ATOM 1040 N N . HIS A 1 132 ? -13.025 -1.365 3.802 1.00 86.94 132 HIS A N 1
ATOM 1041 C CA . HIS A 1 132 ? -12.836 -0.954 2.420 1.00 86.94 132 HIS A CA 1
ATOM 1042 C C . HIS A 1 132 ? -11.353 -0.715 2.156 1.00 86.94 132 HIS A C 1
ATOM 1044 O O . HIS A 1 132 ? -10.734 0.140 2.781 1.00 86.94 132 HIS A O 1
ATOM 1050 N N . ALA A 1 133 ? -10.779 -1.474 1.232 1.00 85.38 133 ALA A N 1
ATOM 1051 C CA . ALA A 1 133 ? -9.374 -1.377 0.871 1.00 85.38 133 ALA A CA 1
ATOM 1052 C C . ALA A 1 133 ? -9.254 -1.172 -0.634 1.00 85.38 133 ALA A C 1
ATOM 1054 O O . ALA A 1 133 ? -9.697 -2.026 -1.395 1.00 85.38 133 ALA A O 1
ATOM 1055 N N . CYS A 1 134 ? -8.631 -0.085 -1.065 1.00 88.44 134 CYS A N 1
ATOM 1056 C CA . CYS A 1 134 ? -8.259 0.149 -2.452 1.00 88.44 134 CYS A CA 1
ATOM 1057 C C . CYS A 1 134 ? -6.751 0.325 -2.556 1.00 88.44 134 CYS A C 1
ATOM 1059 O O . CYS A 1 134 ? -6.114 0.885 -1.671 1.00 88.44 134 CYS A O 1
ATOM 1061 N N . GLY A 1 135 ? -6.165 -0.130 -3.651 1.00 89.25 135 GLY A N 1
ATOM 1062 C CA . GLY A 1 135 ? -4.756 0.089 -3.912 1.00 89.25 135 GLY A CA 1
ATOM 1063 C C . GLY A 1 135 ? -4.436 0.001 -5.387 1.00 89.25 135 GLY A C 1
ATOM 1064 O O . GLY A 1 135 ? -5.177 -0.587 -6.176 1.00 89.25 135 GLY A O 1
ATOM 1065 N N . SER A 1 136 ? -3.316 0.598 -5.760 1.00 89.81 136 SER A N 1
ATOM 1066 C CA . SER A 1 136 ? -2.806 0.537 -7.120 1.00 89.81 136 SER A CA 1
ATOM 1067 C C . SER A 1 136 ? -1.292 0.591 -7.147 1.00 89.81 136 SER A C 1
ATOM 1069 O O . SER A 1 136 ? -0.665 1.253 -6.323 1.00 89.81 136 SER A O 1
ATOM 1071 N N . VAL A 1 137 ? -0.722 -0.068 -8.145 1.00 89.88 137 VAL A N 1
ATOM 1072 C CA . VAL A 1 137 ? 0.693 0.000 -8.480 1.00 89.88 137 VAL A CA 1
ATOM 1073 C C . VAL A 1 137 ? 0.826 0.378 -9.945 1.00 89.88 137 VAL A C 1
ATOM 1075 O O . VAL A 1 137 ? 0.112 -0.150 -10.799 1.00 89.88 137 VAL A O 1
ATOM 1078 N N . GLU A 1 138 ? 1.745 1.281 -10.242 1.00 91.88 138 GLU A N 1
ATOM 1079 C CA . GLU A 1 138 ? 2.124 1.633 -11.601 1.00 91.88 138 GLU A CA 1
ATOM 1080 C C . GLU A 1 138 ? 3.643 1.689 -11.699 1.00 91.88 138 GLU A C 1
ATOM 1082 O O . GLU A 1 138 ? 4.304 2.424 -10.978 1.00 91.88 138 GLU A O 1
ATOM 1087 N N . GLN A 1 139 ? 4.200 0.922 -12.625 1.00 89.44 139 GLN A N 1
ATOM 1088 C CA . GLN A 1 139 ? 5.619 0.863 -12.907 1.00 89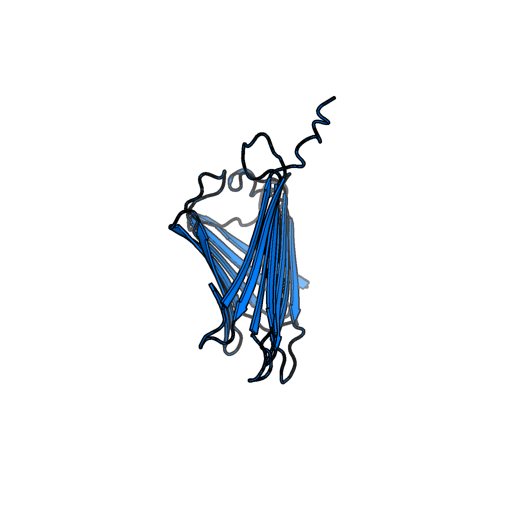.44 139 GLN A CA 1
ATOM 1089 C C . GLN A 1 139 ? 5.855 1.142 -14.389 1.00 89.44 139 GLN A C 1
ATOM 1091 O O . GLN A 1 139 ? 5.304 0.478 -15.272 1.00 89.44 139 GLN A O 1
ATOM 1096 N N . ARG A 1 140 ? 6.727 2.115 -14.639 1.00 92.06 140 ARG A N 1
ATOM 1097 C CA . ARG A 1 140 ? 7.266 2.521 -15.939 1.00 92.06 140 ARG A CA 1
ATOM 1098 C C . ARG A 1 140 ? 8.798 2.509 -15.869 1.00 92.06 140 ARG A C 1
ATOM 1100 O O . ARG A 1 140 ? 9.351 2.420 -14.774 1.00 92.06 140 ARG A O 1
ATOM 1107 N N . PRO A 1 141 ? 9.517 2.673 -16.994 1.00 90.69 141 PRO A N 1
ATOM 1108 C CA . PRO A 1 141 ? 10.982 2.684 -16.987 1.00 90.69 141 PRO A CA 1
ATOM 1109 C C . PRO A 1 141 ? 11.620 3.729 -16.056 1.00 90.69 141 PRO A C 1
ATOM 1111 O O . PRO A 1 141 ? 12.724 3.517 -15.559 1.00 90.69 141 PRO A O 1
ATOM 1114 N N . THR A 1 142 ? 10.939 4.853 -15.821 1.00 92.44 142 THR A N 1
ATOM 1115 C CA . THR A 1 142 ? 11.454 5.977 -15.024 1.00 92.44 142 THR A CA 1
ATOM 1116 C C . THR A 1 142 ? 10.527 6.410 -13.891 1.00 92.44 142 THR A C 1
ATOM 1118 O O . THR A 1 142 ? 10.751 7.459 -13.298 1.00 92.44 142 THR A O 1
ATOM 1121 N N . LEU A 1 143 ? 9.461 5.659 -13.617 1.00 93.69 143 LEU A N 1
ATOM 1122 C CA . LEU A 1 143 ? 8.450 6.034 -12.631 1.00 93.69 143 LEU A CA 1
ATOM 1123 C C . LEU A 1 143 ? 7.930 4.787 -11.929 1.00 93.69 143 LEU A C 1
ATOM 1125 O O . LEU A 1 143 ? 7.620 3.791 -12.585 1.00 93.69 143 LEU A O 1
ATOM 1129 N N . PHE A 1 144 ? 7.787 4.869 -10.617 1.00 93.44 144 PHE A N 1
ATOM 1130 C CA . PHE A 1 144 ? 7.059 3.893 -9.828 1.00 93.44 144 PHE A CA 1
ATOM 1131 C C . PHE A 1 144 ? 6.111 4.620 -8.880 1.00 93.44 144 PHE A C 1
ATOM 1133 O O . PHE A 1 144 ? 6.558 5.427 -8.072 1.00 93.44 144 PHE A O 1
ATOM 1140 N N . ASN A 1 145 ? 4.824 4.306 -8.974 1.00 94.62 145 ASN A N 1
ATOM 1141 C CA . ASN A 1 145 ? 3.787 4.806 -8.087 1.00 94.62 145 ASN A CA 1
ATOM 1142 C C . ASN A 1 145 ? 3.142 3.639 -7.348 1.00 94.62 145 ASN A C 1
ATOM 1144 O O . ASN A 1 145 ? 2.809 2.612 -7.944 1.00 94.62 145 ASN A O 1
ATOM 1148 N N . GLU A 1 146 ? 2.913 3.830 -6.061 1.00 92.56 146 GLU A N 1
ATOM 1149 C CA . GLU A 1 146 ? 2.166 2.918 -5.212 1.00 92.56 146 GLU A CA 1
ATOM 1150 C C . GLU A 1 146 ? 1.176 3.732 -4.388 1.00 92.56 146 GLU A C 1
ATOM 1152 O O . GLU A 1 146 ? 1.520 4.753 -3.802 1.00 92.56 146 GLU A O 1
ATOM 1157 N N . TYR A 1 147 ? -0.065 3.270 -4.352 1.00 93.88 147 TYR A N 1
ATOM 1158 C CA . TYR A 1 147 ? -1.123 3.870 -3.559 1.00 93.88 147 TYR A CA 1
ATOM 1159 C C . TYR A 1 147 ? -1.892 2.777 -2.832 1.00 93.88 147 TYR A C 1
ATOM 1161 O O . TYR A 1 147 ? -2.164 1.711 -3.391 1.00 93.88 147 TYR A O 1
ATOM 1169 N N . LEU A 1 148 ? -2.248 3.058 -1.587 1.00 91.12 148 LEU A N 1
ATOM 1170 C CA . LEU A 1 148 ? -3.056 2.210 -0.732 1.00 91.12 148 LEU A CA 1
ATOM 1171 C C . LEU A 1 148 ? -3.950 3.103 0.128 1.00 91.12 148 LEU A C 1
ATOM 1173 O O . LEU A 1 148 ? -3.481 4.053 0.750 1.00 91.12 148 LEU A O 1
ATOM 1177 N N . ASP A 1 149 ? -5.230 2.767 0.172 1.00 92.56 149 ASP A N 1
ATOM 1178 C CA . ASP A 1 149 ? -6.259 3.417 0.970 1.00 92.56 149 ASP A CA 1
ATOM 1179 C C . ASP A 1 149 ? -7.062 2.335 1.679 1.00 92.56 149 ASP A C 1
ATOM 1181 O O . ASP A 1 149 ? -7.747 1.526 1.052 1.00 92.56 149 ASP A O 1
ATOM 1185 N N . LEU A 1 150 ? -6.905 2.274 2.991 1.00 89.75 150 LEU A N 1
ATOM 1186 C CA . LEU A 1 150 ? -7.486 1.262 3.848 1.00 89.75 150 LEU A CA 1
ATOM 1187 C C . LEU A 1 150 ? -8.366 1.961 4.873 1.00 89.75 150 LEU A C 1
ATOM 1189 O O . LEU A 1 150 ? -7.881 2.727 5.698 1.00 89.75 150 LEU A O 1
ATOM 1193 N N . ASN A 1 151 ? -9.653 1.658 4.836 1.00 89.38 151 ASN A N 1
ATOM 1194 C CA . ASN A 1 151 ? -10.655 2.218 5.724 1.00 89.38 151 ASN A CA 1
ATOM 1195 C C . ASN A 1 151 ? -11.319 1.065 6.460 1.00 89.38 151 ASN A C 1
ATOM 1197 O O . ASN A 1 151 ? -11.772 0.108 5.826 1.00 89.38 151 ASN A O 1
ATOM 1201 N N . TRP A 1 152 ? -11.371 1.141 7.782 1.00 86.81 152 TRP A N 1
ATOM 1202 C CA . TRP A 1 152 ? -12.152 0.211 8.579 1.00 86.81 152 TRP A CA 1
ATOM 1203 C C . TRP A 1 152 ? -12.829 0.945 9.721 1.00 86.81 152 TRP A C 1
ATOM 1205 O O . TRP A 1 152 ? -12.176 1.636 10.498 1.00 86.81 152 TRP A O 1
ATOM 1215 N N . ASP A 1 153 ? -14.147 0.794 9.800 1.00 85.25 153 ASP A N 1
ATOM 1216 C CA . ASP A 1 153 ? -14.995 1.501 10.758 1.00 85.25 153 ASP A CA 1
ATOM 1217 C C . ASP A 1 153 ? -14.770 3.026 10.709 1.00 85.25 153 ASP A C 1
ATOM 1219 O O . ASP A 1 153 ? -15.098 3.667 9.710 1.00 85.25 153 ASP A O 1
ATOM 1223 N N . ASP A 1 154 ? -14.197 3.607 11.766 1.00 86.25 154 ASP A N 1
ATOM 1224 C CA . ASP A 1 154 ? -13.837 5.023 11.875 1.00 86.25 154 ASP A CA 1
ATOM 1225 C C . ASP A 1 154 ? -12.365 5.317 11.526 1.00 86.25 154 ASP A C 1
ATOM 1227 O O . ASP A 1 154 ? -11.925 6.460 11.650 1.00 86.25 154 ASP A O 1
ATOM 1231 N N . LYS A 1 155 ? -11.590 4.303 11.127 1.00 87.56 155 LYS A N 1
ATOM 1232 C CA . LYS A 1 155 ? -10.130 4.363 10.962 1.00 87.56 155 LYS A CA 1
ATOM 1233 C C . LYS A 1 155 ? -9.730 4.393 9.502 1.00 87.56 155 LYS A C 1
ATOM 1235 O O . LYS A 1 155 ? -10.264 3.643 8.687 1.00 87.56 155 LYS A O 1
ATOM 1240 N N . THR A 1 156 ? -8.708 5.188 9.211 1.00 90.44 156 THR A N 1
ATOM 1241 C CA . THR A 1 156 ? -8.194 5.374 7.854 1.00 90.44 156 THR A CA 1
ATOM 1242 C C . THR A 1 156 ? -6.678 5.275 7.844 1.00 90.44 156 THR A C 1
ATOM 1244 O O . THR A 1 156 ? -5.992 5.943 8.615 1.00 90.44 156 THR A O 1
ATOM 1247 N N . PHE A 1 157 ? -6.139 4.488 6.923 1.00 89.44 157 PHE A N 1
ATOM 1248 C CA . PHE A 1 157 ? -4.725 4.444 6.589 1.00 89.44 157 PHE A CA 1
ATOM 1249 C C . PHE A 1 157 ? -4.552 4.699 5.097 1.00 89.44 157 PHE A C 1
ATOM 1251 O O . PHE A 1 157 ? -5.002 3.907 4.270 1.00 89.44 157 PHE A O 1
ATOM 1258 N N . LYS A 1 158 ? -3.861 5.786 4.755 1.00 93.50 158 LYS A N 1
ATOM 1259 C CA . LYS A 1 158 ? -3.467 6.093 3.381 1.00 93.50 158 LYS A CA 1
ATOM 1260 C C . LYS A 1 158 ? -1.962 6.056 3.265 1.00 93.50 158 LYS A C 1
ATOM 1262 O O . LYS A 1 158 ? -1.253 6.612 4.100 1.00 93.50 158 LYS A O 1
ATOM 1267 N N . HIS A 1 159 ? -1.491 5.436 2.202 1.00 91.81 159 HIS A N 1
ATOM 1268 C CA . HIS A 1 159 ? -0.094 5.381 1.826 1.00 91.81 159 HIS A CA 1
ATOM 1269 C C . HIS A 1 159 ? 0.001 5.723 0.342 1.00 91.81 159 HIS A C 1
ATOM 1271 O O . HIS A 1 159 ? -0.678 5.129 -0.491 1.00 91.81 159 HIS A O 1
ATOM 1277 N N . ASN A 1 160 ? 0.832 6.706 0.027 1.00 94.81 160 ASN A N 1
ATOM 1278 C CA . ASN A 1 160 ? 1.175 7.090 -1.327 1.00 94.81 160 ASN A CA 1
ATOM 1279 C C . ASN A 1 160 ? 2.696 7.165 -1.445 1.00 94.81 160 ASN A C 1
ATOM 1281 O O . ASN A 1 160 ? 3.355 7.851 -0.663 1.00 94.81 160 ASN A O 1
ATOM 1285 N N . PHE A 1 161 ? 3.250 6.452 -2.412 1.00 94.56 161 PHE A N 1
ATOM 1286 C CA . PHE A 1 161 ? 4.668 6.443 -2.703 1.00 94.56 161 PHE A CA 1
ATOM 1287 C C . PHE A 1 161 ? 4.899 6.707 -4.184 1.00 94.56 161 PHE A C 1
ATOM 1289 O O . PHE A 1 161 ? 4.240 6.146 -5.058 1.00 94.56 161 PHE A O 1
ATOM 1296 N N . THR A 1 162 ? 5.865 7.568 -4.461 1.00 96.44 162 THR A N 1
ATOM 1297 C CA . THR A 1 162 ? 6.287 7.939 -5.805 1.00 96.44 162 THR A CA 1
ATOM 1298 C C . THR A 1 162 ? 7.803 7.898 -5.865 1.00 96.44 162 THR A C 1
ATOM 1300 O O . THR A 1 162 ? 8.493 8.500 -5.042 1.00 96.44 162 THR A O 1
ATOM 1303 N N . TYR A 1 163 ? 8.324 7.204 -6.863 1.00 94.75 163 TYR A N 1
ATOM 1304 C CA . TYR A 1 163 ? 9.725 7.222 -7.242 1.00 94.75 163 TYR A CA 1
ATOM 1305 C C . TYR A 1 163 ? 9.836 7.668 -8.693 1.00 94.75 163 TYR A C 1
ATOM 1307 O O . TYR A 1 163 ? 9.234 7.068 -9.582 1.00 94.75 163 TYR A O 1
ATOM 1315 N N . GLU A 1 164 ? 10.643 8.692 -8.934 1.00 95.56 164 GLU A N 1
ATOM 1316 C CA . GLU A 1 164 ? 10.957 9.195 -10.262 1.00 95.56 164 GLU A CA 1
ATOM 1317 C C . GLU A 1 164 ? 12.449 9.050 -10.519 1.00 95.56 164 GLU A C 1
ATOM 1319 O O . GLU A 1 164 ? 13.274 9.731 -9.906 1.00 95.56 164 GLU A O 1
ATOM 1324 N N . ARG A 1 165 ? 12.790 8.217 -11.499 1.00 91.94 165 ARG A N 1
ATOM 1325 C CA . ARG A 1 165 ? 14.139 8.184 -12.041 1.00 91.94 165 ARG A CA 1
ATOM 1326 C C . ARG A 1 165 ? 14.340 9.397 -12.932 1.00 91.94 165 ARG A C 1
ATOM 1328 O O . ARG A 1 165 ? 13.616 9.568 -13.921 1.00 91.94 165 ARG A O 1
ATOM 1335 N N . LYS A 1 166 ? 15.337 10.218 -12.627 1.00 86.50 166 LYS A N 1
ATOM 1336 C CA . LYS A 1 166 ? 15.734 11.308 -13.521 1.00 86.50 166 LYS A CA 1
ATOM 1337 C C . LYS A 1 166 ? 16.904 10.850 -14.399 1.00 86.50 166 LYS A C 1
ATOM 1339 O O . LYS A 1 166 ? 17.525 9.815 -14.167 1.00 86.50 166 LYS A O 1
ATOM 1344 N N . GLN A 1 167 ? 17.133 11.547 -15.514 1.00 79.62 167 GLN A N 1
ATOM 1345 C CA . GLN A 1 167 ? 18.275 11.241 -16.387 1.00 79.62 167 GLN A CA 1
ATOM 1346 C C . GLN A 1 167 ? 19.593 11.420 -15.621 1.00 79.62 167 GLN A C 1
ATOM 1348 O O . GLN A 1 167 ? 19.627 12.138 -14.632 1.00 79.62 167 GLN A O 1
ATOM 1353 N N . LEU A 1 168 ? 20.673 10.803 -16.116 1.00 71.12 168 LEU A N 1
ATOM 1354 C CA . LEU A 1 168 ? 22.001 10.694 -15.480 1.00 71.12 168 LEU A CA 1
ATOM 1355 C C . LEU A 1 168 ? 22.584 11.984 -14.861 1.00 71.12 168 LEU A C 1
ATOM 1357 O O . LEU A 1 168 ? 23.472 11.898 -14.021 1.00 71.12 168 LEU A O 1
ATOM 1361 N N . SER A 1 169 ? 22.120 13.162 -15.266 1.00 71.12 169 SER A N 1
ATOM 1362 C CA . SER A 1 169 ? 22.560 14.475 -14.783 1.00 71.12 169 SER A CA 1
ATOM 1363 C C . SER A 1 169 ? 21.685 15.097 -13.683 1.00 71.12 169 SER A C 1
ATOM 1365 O O . SER A 1 169 ? 22.047 16.152 -13.165 1.00 71.12 169 SER A O 1
ATOM 1367 N N . TYR A 1 170 ? 20.564 14.478 -13.306 1.00 83.25 170 TYR A N 1
ATOM 1368 C CA . TYR A 1 170 ? 19.629 14.994 -12.303 1.00 83.25 170 TYR A CA 1
ATOM 1369 C C . TYR A 1 170 ? 19.383 13.965 -11.189 1.00 83.25 170 TYR A C 1
ATOM 1371 O O . TYR A 1 170 ? 19.326 12.771 -11.482 1.00 83.25 170 TYR A O 1
ATOM 1379 N N . PRO A 1 171 ? 19.212 14.401 -9.928 1.00 88.69 171 PRO A N 1
ATOM 1380 C CA . PRO A 1 171 ? 18.887 13.501 -8.826 1.00 88.69 171 PRO A CA 1
ATOM 1381 C C . PRO A 1 171 ? 17.562 12.761 -9.052 1.00 88.69 171 PRO A C 1
ATOM 1383 O O . PRO A 1 171 ? 16.563 13.373 -9.443 1.00 88.69 171 PRO A O 1
ATOM 1386 N N . ASP A 1 172 ? 17.545 11.462 -8.761 1.00 94.19 172 ASP A N 1
ATOM 1387 C CA . ASP A 1 172 ? 16.311 10.688 -8.619 1.00 94.19 172 ASP A CA 1
ATOM 1388 C C . ASP A 1 172 ? 15.483 11.257 -7.473 1.00 94.19 172 ASP A C 1
ATOM 1390 O O . ASP A 1 172 ? 16.053 11.713 -6.483 1.00 94.19 172 ASP A O 1
ATOM 1394 N N . LYS A 1 173 ? 14.153 11.192 -7.579 1.00 95.19 173 LYS A N 1
ATOM 1395 C CA . LYS A 1 173 ? 13.236 11.705 -6.556 1.00 95.19 173 LYS A CA 1
ATOM 1396 C C . LYS A 1 173 ? 12.422 10.587 -5.936 1.00 95.19 173 LYS A C 1
ATOM 1398 O O . LYS A 1 173 ? 11.890 9.730 -6.635 1.00 95.19 173 LYS A O 1
ATOM 1403 N N . PHE A 1 174 ? 12.266 10.653 -4.627 1.00 94.69 174 PHE A N 1
ATOM 1404 C CA . PHE A 1 174 ? 11.403 9.796 -3.838 1.00 94.69 174 PHE A CA 1
ATOM 1405 C C . PHE A 1 174 ? 10.455 10.678 -3.043 1.00 94.69 174 PHE A C 1
ATOM 1407 O O . PHE A 1 174 ? 10.877 11.666 -2.442 1.00 94.69 174 PHE A O 1
ATOM 1414 N N . GLN A 1 175 ? 9.187 10.300 -3.004 1.00 96.31 175 GLN A N 1
ATOM 1415 C CA . GLN A 1 175 ? 8.184 10.932 -2.168 1.00 96.31 175 GLN A CA 1
ATOM 1416 C C . GLN A 1 175 ? 7.335 9.848 -1.513 1.00 96.31 175 GLN A C 1
ATOM 1418 O O . GLN A 1 175 ? 6.796 8.978 -2.189 1.00 96.31 175 GLN A O 1
ATOM 1423 N N . LEU A 1 176 ? 7.229 9.911 -0.192 1.00 94.38 176 LEU A N 1
ATOM 1424 C CA . LEU A 1 176 ? 6.391 9.051 0.628 1.00 94.38 176 LEU A CA 1
ATOM 1425 C C . LEU A 1 176 ? 5.431 9.933 1.413 1.00 94.38 176 LEU A C 1
ATOM 1427 O O . LEU A 1 176 ? 5.863 10.838 2.120 1.00 94.38 176 LEU A O 1
ATOM 1431 N N . GLU A 1 177 ? 4.146 9.638 1.332 1.00 95.38 177 GLU A N 1
ATOM 1432 C CA . GLU A 1 177 ? 3.109 10.259 2.138 1.00 95.38 177 GLU A CA 1
ATOM 1433 C C . GLU A 1 177 ? 2.304 9.165 2.835 1.00 95.38 177 GLU A C 1
ATOM 1435 O O . GLU A 1 177 ? 1.792 8.241 2.200 1.00 95.38 177 GLU A O 1
ATOM 1440 N N . VAL A 1 178 ? 2.201 9.267 4.155 1.00 92.50 178 VAL A N 1
ATOM 1441 C CA . VAL A 1 178 ? 1.410 8.366 4.987 1.00 92.50 178 VAL A CA 1
ATOM 1442 C C . VAL A 1 178 ? 0.451 9.199 5.819 1.00 92.50 178 VAL A C 1
ATOM 1444 O O . VAL A 1 178 ? 0.869 10.142 6.486 1.00 92.50 178 VAL A O 1
ATOM 1447 N N . VAL A 1 179 ? -0.830 8.845 5.793 1.00 91.88 179 VAL A N 1
ATOM 1448 C CA . VAL A 1 179 ? -1.877 9.472 6.604 1.00 91.88 179 VAL A CA 1
ATOM 1449 C C . VAL A 1 179 ? -2.546 8.396 7.445 1.00 91.88 179 VAL A C 1
ATOM 1451 O O . VAL A 1 179 ? -2.968 7.365 6.926 1.00 91.88 179 VAL A O 1
ATOM 1454 N N . LEU A 1 180 ? -2.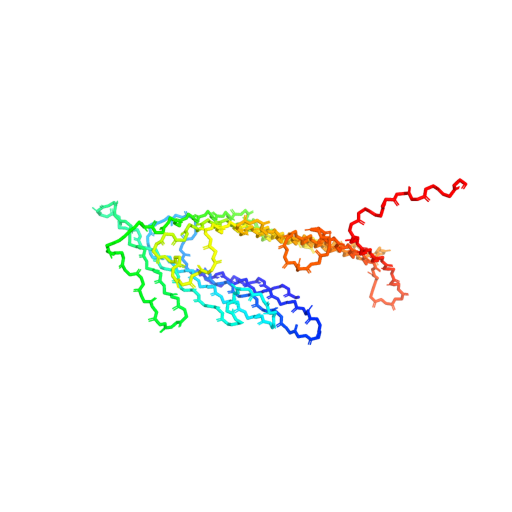627 8.639 8.746 1.00 90.00 180 LEU A N 1
ATOM 1455 C CA . LEU A 1 180 ? -3.231 7.761 9.740 1.00 90.00 180 LEU A CA 1
ATOM 1456 C C . LEU A 1 180 ? -4.349 8.558 10.414 1.00 90.00 180 LEU A C 1
ATOM 1458 O O . LEU A 1 180 ? -4.094 9.643 10.930 1.00 90.00 180 LEU A O 1
ATOM 1462 N N . GLU A 1 181 ? -5.582 8.060 10.391 1.00 90.31 181 GLU A N 1
ATOM 1463 C CA . GLU A 1 181 ? -6.734 8.703 11.031 1.00 90.31 181 GLU A CA 1
ATOM 1464 C C . GLU A 1 181 ? -7.415 7.719 11.986 1.00 90.31 181 GLU A C 1
ATOM 1466 O O . GLU A 1 181 ? -7.704 6.585 11.611 1.00 90.31 181 GLU A O 1
ATOM 1471 N N . ASN A 1 182 ? -7.643 8.135 13.234 1.00 87.50 182 ASN A N 1
ATOM 1472 C CA . ASN A 1 182 ? -8.290 7.380 14.317 1.00 87.50 182 ASN A CA 1
ATOM 1473 C C . ASN A 1 182 ? -7.655 6.010 14.639 1.00 87.50 182 ASN A C 1
ATOM 1475 O O . ASN A 1 182 ? -8.290 5.148 15.253 1.00 87.50 182 ASN A O 1
ATOM 1479 N N . ILE A 1 183 ? -6.393 5.804 14.244 1.00 81.31 183 ILE A N 1
ATOM 1480 C CA . ILE A 1 183 ? -5.656 4.545 14.442 1.00 81.31 183 ILE A CA 1
ATOM 1481 C C . ILE A 1 183 ? -5.021 4.456 15.827 1.00 81.31 183 ILE A C 1
ATOM 1483 O O . ILE A 1 183 ? -5.062 3.397 16.455 1.00 81.31 183 ILE A O 1
ATOM 1487 N N . PHE A 1 184 ? -4.443 5.550 16.318 1.00 76.94 184 PHE A N 1
ATOM 1488 C CA . PHE A 1 184 ? -3.802 5.582 17.628 1.00 76.94 184 PHE A CA 1
ATOM 1489 C C . PHE A 1 184 ? -4.705 6.241 18.669 1.00 76.94 184 PHE A C 1
ATOM 1491 O O . PHE A 1 184 ? -5.390 7.219 18.382 1.00 76.94 184 PHE A O 1
ATOM 1498 N N . LEU A 1 185 ? -4.652 5.732 19.905 1.00 65.62 185 LEU A N 1
ATOM 1499 C CA . LEU A 1 185 ? -5.310 6.301 21.090 1.00 65.62 185 LEU A CA 1
ATOM 1500 C C . LEU A 1 185 ? -4.562 7.552 21.593 1.00 65.62 185 LEU A C 1
ATOM 1502 O O . LEU A 1 185 ? -4.187 7.650 22.759 1.00 65.62 185 LEU A O 1
ATOM 1506 N N . THR A 1 186 ? -4.273 8.482 20.687 1.00 64.56 186 THR A N 1
ATOM 1507 C CA . THR A 1 186 ? -3.600 9.753 20.971 1.00 64.56 186 THR A CA 1
ATOM 1508 C C . THR A 1 186 ? -4.620 10.890 21.029 1.00 64.56 186 THR A C 1
ATOM 1510 O O . THR A 1 186 ? -5.676 10.779 20.414 1.00 64.56 186 THR A O 1
ATOM 1513 N N . PRO A 1 187 ? -4.318 12.023 21.695 1.00 68.12 187 PRO A N 1
ATOM 1514 C CA . PRO A 1 187 ? -5.203 13.198 21.709 1.00 68.12 187 PRO A CA 1
ATOM 1515 C C . PRO A 1 187 ? -5.452 13.792 20.311 1.00 68.12 187 PRO A C 1
ATOM 1517 O O . PRO A 1 187 ? -6.337 14.622 20.140 1.00 68.12 187 PRO A O 1
ATOM 1520 N N . CYS A 1 188 ? -4.666 13.368 19.321 1.00 71.44 188 CYS A N 1
ATOM 1521 C CA . CYS A 1 188 ? -4.808 13.729 17.928 1.00 71.44 188 CYS A CA 1
ATOM 1522 C C . CYS A 1 188 ? -5.428 12.587 17.119 1.00 71.44 188 CYS A C 1
ATOM 1524 O O . CYS A 1 188 ? -4.930 11.459 17.165 1.00 71.44 188 CYS A O 1
ATOM 1526 N N . THR A 1 189 ? -6.469 12.893 16.346 1.00 82.56 189 THR A N 1
ATOM 1527 C CA . THR A 1 189 ? -7.175 11.929 15.493 1.00 82.56 189 THR A CA 1
ATOM 1528 C C . THR A 1 189 ? -6.523 11.738 14.130 1.00 82.56 189 THR A C 1
ATOM 1530 O O . THR A 1 189 ? -6.848 10.766 13.467 1.00 82.56 189 THR A O 1
ATOM 1533 N N . LYS A 1 190 ? -5.602 12.611 13.701 1.00 88.12 190 LYS A N 1
ATOM 1534 C CA . LYS A 1 190 ? -4.960 12.537 12.382 1.00 88.12 190 LYS A CA 1
ATOM 1535 C C . LYS A 1 190 ? -3.458 12.783 12.456 1.00 88.12 190 LYS A C 1
ATOM 1537 O O . LYS A 1 190 ? -3.017 13.823 12.935 1.00 88.12 190 LYS A O 1
ATOM 1542 N N . GLN A 1 191 ? -2.675 11.850 11.930 1.00 87.31 191 GLN A N 1
ATOM 1543 C CA . GLN A 1 191 ? -1.231 11.979 11.776 1.00 87.31 191 GLN A CA 1
ATOM 1544 C C . GLN A 1 191 ? -0.866 11.910 10.297 1.00 87.31 191 GLN A C 1
ATOM 1546 O O . GLN A 1 191 ? -1.387 11.073 9.557 1.00 87.31 191 GLN A O 1
ATOM 1551 N N . LYS A 1 192 ? 0.052 12.774 9.871 1.00 90.00 192 LYS A N 1
ATOM 1552 C CA . LYS A 1 192 ? 0.592 12.774 8.515 1.00 90.00 192 LYS A CA 1
ATOM 1553 C C . LYS A 1 192 ? 2.113 12.744 8.558 1.00 90.00 192 LYS A C 1
ATOM 1555 O O . LYS A 1 192 ? 2.745 13.491 9.296 1.00 90.00 192 LYS A O 1
ATOM 1560 N N . ILE A 1 193 ? 2.693 11.868 7.752 1.00 90.62 193 ILE A N 1
ATOM 1561 C CA . ILE A 1 193 ? 4.133 11.729 7.568 1.00 90.62 193 ILE A CA 1
ATOM 1562 C C . ILE A 1 193 ? 4.412 11.985 6.095 1.00 90.62 193 ILE A C 1
ATOM 1564 O O . ILE A 1 193 ? 3.847 11.306 5.238 1.00 90.62 193 ILE A O 1
ATOM 1568 N N . LEU A 1 194 ? 5.276 12.949 5.799 1.00 93.62 194 LEU A N 1
ATOM 1569 C CA . LEU A 1 194 ? 5.736 13.236 4.447 1.00 93.62 194 LEU A CA 1
ATOM 1570 C C . LEU A 1 194 ? 7.257 13.142 4.425 1.00 93.62 194 LEU A C 1
ATOM 1572 O O . LEU A 1 194 ? 7.939 13.893 5.109 1.00 93.62 194 LEU A O 1
ATOM 1576 N N . GLY A 1 195 ? 7.783 12.233 3.618 1.00 94.00 195 GLY A N 1
ATOM 1577 C CA . GLY A 1 195 ? 9.201 12.132 3.305 1.00 94.00 195 GLY A CA 1
ATOM 1578 C C . GLY A 1 195 ? 9.431 12.477 1.842 1.00 94.00 195 GLY A C 1
ATOM 1579 O O . GLY A 1 195 ? 8.720 11.991 0.965 1.00 94.00 195 GLY A O 1
ATOM 1580 N N . LYS A 1 196 ? 10.434 13.301 1.567 1.00 96.12 196 LYS A N 1
ATOM 1581 C CA . LYS A 1 196 ? 10.961 13.576 0.233 1.00 96.12 196 LYS A CA 1
ATOM 1582 C C . LYS A 1 196 ? 12.459 13.338 0.264 1.00 96.12 196 LYS A C 1
ATOM 1584 O O . LYS A 1 196 ? 13.121 13.722 1.224 1.00 96.12 196 LYS A O 1
ATOM 1589 N N . MET A 1 197 ? 12.989 12.705 -0.768 1.00 93.75 197 MET A N 1
ATOM 1590 C CA . MET A 1 197 ? 14.419 12.458 -0.892 1.00 93.75 197 MET A CA 1
ATOM 1591 C C . MET A 1 197 ? 14.832 12.622 -2.346 1.00 93.75 197 MET A C 1
ATOM 1593 O O . MET A 1 197 ? 14.156 12.115 -3.239 1.00 93.75 197 MET A O 1
ATOM 1597 N N . GLU A 1 198 ? 15.945 13.301 -2.579 1.00 94.31 198 GLU A N 1
ATOM 1598 C CA . GLU A 1 198 ? 16.578 13.421 -3.883 1.00 94.31 198 GLU A CA 1
ATOM 1599 C C . GLU A 1 198 ? 18.013 12.897 -3.814 1.00 94.31 198 GLU A C 1
ATOM 1601 O O . GLU A 1 198 ? 18.767 13.259 -2.912 1.00 94.31 198 GLU A O 1
ATOM 1606 N N . THR A 1 199 ? 18.419 12.024 -4.738 1.00 92.00 199 THR A N 1
ATOM 1607 C CA . THR A 1 199 ? 19.792 11.497 -4.732 1.00 92.00 199 THR A CA 1
ATOM 1608 C C . THR A 1 199 ? 20.308 11.121 -6.113 1.00 92.00 199 THR A C 1
ATOM 1610 O O . THR A 1 199 ? 19.571 10.635 -6.965 1.00 92.00 199 THR A O 1
ATOM 1613 N N . ASN A 1 200 ? 21.607 11.329 -6.334 1.00 89.50 200 ASN A N 1
ATOM 1614 C CA . ASN A 1 200 ? 22.321 10.821 -7.510 1.00 89.50 200 ASN A CA 1
ATOM 1615 C C . ASN A 1 200 ? 23.107 9.524 -7.221 1.00 89.50 200 ASN A C 1
ATOM 1617 O O . ASN A 1 200 ? 23.862 9.075 -8.079 1.00 89.50 200 ASN A O 1
ATOM 1621 N N . TYR A 1 201 ? 22.973 8.956 -6.014 1.00 87.62 201 TYR A N 1
ATOM 1622 C CA . TYR A 1 201 ? 23.676 7.759 -5.516 1.00 87.62 201 TYR A CA 1
ATOM 1623 C C . TYR A 1 201 ? 25.213 7.818 -5.513 1.00 87.62 201 TYR A C 1
ATOM 1625 O O . TYR A 1 201 ? 25.861 6.802 -5.266 1.00 87.62 201 TYR A O 1
ATOM 1633 N N . CYS A 1 202 ? 25.814 8.982 -5.769 1.00 86.88 202 CYS A N 1
ATOM 1634 C CA . CYS A 1 202 ? 27.267 9.154 -5.768 1.00 86.88 202 CYS A CA 1
ATOM 1635 C C . CYS A 1 202 ? 27.716 10.156 -4.705 1.00 86.88 202 CYS A C 1
ATOM 1637 O O . CYS A 1 202 ? 28.560 9.838 -3.873 1.00 86.88 202 CYS A O 1
ATOM 1639 N N . SER A 1 203 ? 27.173 11.371 -4.744 1.00 88.69 203 SER A N 1
ATOM 1640 C CA . SER A 1 203 ? 27.674 12.504 -3.953 1.00 88.69 203 SER A CA 1
ATOM 1641 C C . SER A 1 203 ? 26.590 13.450 -3.439 1.00 88.69 203 SER A C 1
ATOM 1643 O O . SER A 1 203 ? 26.889 14.311 -2.617 1.00 88.69 203 SER A O 1
ATOM 1645 N N . CYS A 1 204 ? 25.346 13.315 -3.906 1.00 86.62 204 CYS A N 1
ATOM 1646 C CA . CYS A 1 204 ? 24.232 14.180 -3.540 1.00 86.62 204 CYS A CA 1
ATOM 1647 C C . CYS A 1 204 ? 23.117 13.360 -2.885 1.00 86.62 204 CYS A C 1
ATOM 1649 O O . CYS A 1 204 ? 22.655 12.359 -3.444 1.00 86.62 204 CYS A O 1
ATOM 1651 N N . LEU A 1 205 ? 22.701 13.810 -1.704 1.00 91.69 205 LEU A N 1
ATOM 1652 C CA . LEU A 1 205 ? 21.533 13.341 -0.976 1.00 91.69 205 LEU A CA 1
ATOM 1653 C C . LEU A 1 205 ? 20.882 14.560 -0.319 1.00 91.69 205 LEU A C 1
ATOM 1655 O O . LEU A 1 205 ? 21.451 15.134 0.608 1.00 91.69 205 LEU A O 1
ATOM 1659 N N . ASP A 1 206 ? 19.714 14.945 -0.815 1.00 92.31 206 ASP A N 1
ATOM 1660 C CA . ASP A 1 206 ? 18.842 15.943 -0.200 1.00 92.31 206 ASP A CA 1
ATOM 1661 C C . ASP A 1 206 ? 17.623 15.215 0.368 1.00 92.31 206 ASP A C 1
ATOM 1663 O O . ASP A 1 206 ? 17.086 14.305 -0.268 1.00 92.31 206 ASP A O 1
ATOM 1667 N N . TYR A 1 207 ? 17.209 15.551 1.584 1.00 92.69 207 TYR A N 1
ATOM 1668 C CA . TYR A 1 207 ? 16.053 14.923 2.205 1.00 92.69 207 TYR A CA 1
ATOM 1669 C C . TYR A 1 207 ? 15.266 15.922 3.041 1.00 92.69 207 TYR A C 1
ATOM 1671 O O . TYR A 1 207 ? 15.806 16.781 3.734 1.00 92.69 207 TYR A O 1
ATOM 1679 N N . TYR A 1 208 ? 13.953 15.756 2.999 1.00 92.81 208 TYR A N 1
ATOM 1680 C CA . TYR A 1 208 ? 12.999 16.522 3.772 1.00 92.81 208 TYR A CA 1
ATOM 1681 C C . TYR A 1 208 ? 11.995 15.560 4.383 1.00 92.81 208 TYR A C 1
ATOM 1683 O O . TYR A 1 208 ? 11.355 14.793 3.666 1.00 92.81 208 TYR A O 1
ATOM 1691 N N . THR A 1 209 ? 11.817 15.636 5.696 1.00 91.31 209 THR A N 1
ATOM 1692 C CA . THR A 1 209 ? 10.786 14.863 6.382 1.00 91.31 209 THR A CA 1
ATOM 1693 C C . THR A 1 209 ? 9.954 15.792 7.247 1.00 91.31 209 THR A C 1
ATOM 1695 O O . THR A 1 209 ? 10.505 16.529 8.063 1.00 91.31 209 THR A O 1
ATOM 1698 N N . SER A 1 210 ? 8.634 15.742 7.092 1.00 90.94 210 SER A N 1
ATOM 1699 C CA . SER A 1 210 ? 7.687 16.376 8.001 1.00 90.94 210 SER A CA 1
ATOM 1700 C C . SER A 1 210 ? 6.808 15.335 8.682 1.00 90.94 210 SER A C 1
ATOM 1702 O O . SER A 1 210 ? 6.398 14.330 8.095 1.00 90.94 210 SER A O 1
ATOM 1704 N N . PHE A 1 211 ? 6.543 15.594 9.957 1.00 89.19 211 PHE A N 1
ATOM 1705 C CA . PHE A 1 211 ? 5.631 14.830 10.788 1.00 89.19 211 PHE A CA 1
ATOM 1706 C C . PHE A 1 211 ? 4.617 15.816 11.347 1.00 89.19 211 PHE A C 1
ATOM 1708 O O . PHE A 1 211 ? 4.949 16.662 12.175 1.00 89.19 211 PHE A O 1
ATOM 1715 N N . GLU A 1 212 ? 3.392 15.727 10.859 1.00 85.81 212 GLU A N 1
ATOM 1716 C CA . GLU A 1 212 ? 2.282 16.563 11.287 1.00 85.81 212 GLU A CA 1
ATOM 1717 C C . GLU A 1 212 ? 1.404 15.735 12.221 1.00 85.81 212 GLU A C 1
ATOM 1719 O O . GLU A 1 212 ? 0.847 14.699 11.845 1.00 85.81 212 GLU A O 1
ATOM 1724 N N . VAL A 1 213 ? 1.308 16.188 13.466 1.00 78.12 213 VAL A N 1
ATOM 1725 C CA . VAL A 1 213 ? 0.464 15.592 14.499 1.00 78.12 213 VAL A CA 1
ATOM 1726 C C . VAL A 1 213 ? -0.405 16.721 15.037 1.00 78.12 213 VAL A C 1
ATOM 1728 O O . VAL A 1 213 ? 0.008 17.436 15.941 1.00 78.12 213 VAL A O 1
ATOM 1731 N N . CYS A 1 214 ? -1.592 16.876 14.446 1.00 71.50 214 CYS A N 1
ATOM 1732 C CA . CYS A 1 214 ? -2.567 17.942 14.705 1.00 71.50 214 CYS A CA 1
ATOM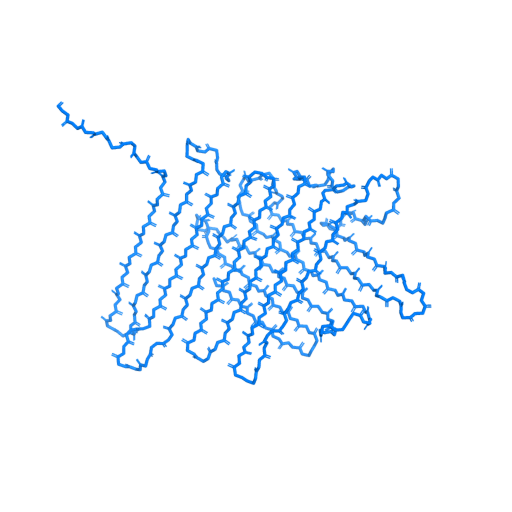 1733 C C . CYS A 1 214 ? -2.101 19.385 14.429 1.00 71.50 214 CYS A C 1
ATOM 1735 O O . CYS A 1 214 ? -0.935 19.740 14.577 1.00 71.50 214 CYS A O 1
ATOM 1737 N N . ASP A 1 215 ? -3.067 20.239 14.069 1.00 61.03 215 ASP A N 1
ATOM 1738 C CA . ASP A 1 215 ? -2.907 21.692 14.057 1.00 61.03 215 ASP A CA 1
ATOM 1739 C C . ASP A 1 215 ? -2.762 22.168 15.507 1.00 61.03 215 ASP A C 1
ATOM 1741 O O . ASP A 1 215 ? -3.718 22.145 16.287 1.00 61.03 215 ASP A O 1
ATOM 1745 N N . LEU A 1 216 ? -1.556 22.577 15.902 1.00 48.81 216 LEU A N 1
ATOM 1746 C CA . LEU A 1 216 ? -1.385 23.336 17.137 1.00 48.81 216 LEU A CA 1
ATOM 1747 C C . LEU A 1 216 ? -2.281 24.584 17.030 1.00 48.81 216 LEU A C 1
ATOM 1749 O O . LEU A 1 216 ? -2.161 25.310 16.039 1.00 48.81 216 LEU A O 1
ATOM 1753 N N . PRO A 1 217 ? -3.174 24.873 17.998 1.00 46.94 217 PRO A N 1
ATOM 1754 C CA . PRO A 1 217 ? -3.844 26.162 18.008 1.00 46.94 217 PRO A CA 1
ATOM 1755 C C . PRO A 1 217 ? -2.753 27.235 18.031 1.00 46.94 217 PRO A C 1
ATOM 1757 O O . PRO A 1 217 ? -1.868 27.194 18.887 1.00 46.94 217 PRO A O 1
ATOM 1760 N N . ASN A 1 218 ? -2.787 28.158 17.066 1.00 41.97 218 ASN A N 1
ATOM 1761 C CA . ASN A 1 218 ? -1.909 29.323 17.043 1.00 41.97 218 ASN A CA 1
ATOM 1762 C C . ASN A 1 218 ? -2.112 30.092 18.352 1.00 41.97 218 ASN A C 1
ATOM 1764 O O . ASN A 1 218 ? -3.040 30.890 18.474 1.00 41.97 218 ASN A O 1
ATOM 1768 N N . VAL A 1 219 ? -1.264 29.843 19.348 1.00 39.38 219 VAL A N 1
ATOM 1769 C CA . VAL A 1 219 ? -1.192 30.689 20.532 1.00 39.38 219 VAL A CA 1
ATOM 1770 C C . VAL A 1 219 ? -0.512 31.972 20.074 1.00 39.38 219 VAL A C 1
ATOM 1772 O O . VAL A 1 219 ? 0.713 32.066 20.029 1.00 39.38 219 VAL A O 1
ATOM 1775 N N . SER A 1 220 ? -1.314 32.957 19.673 1.00 37.88 220 SER A N 1
ATOM 1776 C CA . SER A 1 220 ? -0.852 34.335 19.602 1.00 37.88 220 SER A CA 1
ATOM 1777 C C . SER A 1 220 ? -0.471 34.748 21.020 1.00 37.88 220 SER A C 1
ATOM 1779 O O . SER A 1 220 ? -1.344 34.914 21.873 1.00 37.88 220 SER A O 1
ATOM 1781 N N . LEU A 1 221 ? 0.827 34.867 21.283 1.00 37.81 221 LEU A N 1
ATOM 1782 C CA . LEU A 1 221 ? 1.323 35.559 22.465 1.00 37.81 221 LEU A CA 1
ATOM 1783 C C . LEU A 1 221 ? 0.952 37.041 22.301 1.00 37.81 221 LEU A C 1
ATOM 1785 O O . LEU A 1 221 ? 1.594 37.752 21.530 1.00 37.81 221 LEU A O 1
ATOM 1789 N N . THR A 1 222 ? -0.130 37.464 22.952 1.00 40.44 222 THR A N 1
ATOM 1790 C CA . THR A 1 222 ? -0.416 38.875 23.257 1.00 40.44 222 THR A CA 1
ATOM 1791 C C . THR A 1 222 ? 0.211 39.250 24.583 1.00 40.44 222 THR A C 1
ATOM 1793 O O . THR A 1 222 ? 0.031 38.448 25.529 1.00 40.44 222 THR A O 1
#

Secondary structure (DSSP, 8-state):
-EEEEEETTEEEEEEEEEETTEEEEEEEEEES-SS--SEEEEEEEEEE----SSS-SEEEEEEEEEE-TTT--EEEEEEETTTEEE---SSPPP-EEEEEEE--BTTBEEEEEEEEEE-GGGGGT-S-SEEEEEEEEEEETTEEEEEEEEEETTEEEEEEEEEEPPPTTS-EEEEEEEEEES-SSSS-SEEEEEEEEEE-SSS-EEEEEEEEES--------